Protein AF-A0A381XDX9-F1 (afdb_monomer)

Solvent-accessible surface area (backbone atoms only — not comparable to full-atom values): 11240 Å² total; per-residue (Å²): 136,86,82,79,81,84,70,78,92,70,79,73,80,75,77,69,77,73,67,98,69,58,84,87,55,52,71,69,56,42,52,53,48,10,53,50,43,23,74,64,56,70,56,72,35,72,62,25,46,54,58,32,51,53,47,43,44,33,70,76,63,73,43,81,59,63,54,53,55,48,40,50,44,16,51,54,48,27,55,54,53,50,46,53,50,29,42,75,70,75,41,41,92,72,53,57,70,38,58,47,76,46,8,28,33,28,33,30,56,48,52,53,50,52,51,38,49,74,70,64,74,49,54,72,68,58,51,52,49,52,53,50,47,50,53,49,13,49,68,78,51,60,58,77,93,74,59,79,84,62,102,52,71,48,52,58,30,42,42,41,20,61,62,51,36,47,75,77,44,71,83,43,64,70,46,61,59,46,48,58,54,49,56,51,52,54,49,55,39,54,74,72,69,67,126

Mean predicted aligned error: 7.82 Å

Foldseek 3Di:
DDDDPPPPPDPPPPPPPPDPDDPVDDPVVLLVLLQCLLVVLQDLFQRLVRLLVLVCCVPVVVDPPVSNLSNLVSNLNSLLVVLVVCVVVVNNLVQACQAFQRVANLLSSLSSLQVCVVVVVDDPVSNVSVVVRHLSNLVVHDPPVPDDLDPDCRCVRRCSNLVNVCVVPVPRVSSVVVVVVVVVSVVVCVVVVND

Organism: NCBI:txid408172

Radius of gyration: 19.85 Å; Cα contacts (8 Å, |Δi|>4): 210; chains: 1; bounding box: 35×47×78 Å

Secondary structure (DSSP, 8-state):
--------S-------SSPS--TTS-HHHHHHHHHHHHHH---SSGGGHHHHHHHHHHHTTT---HHHHHHHHHHHHHHHHHHHHHHHTT-GGG--S--GGG-TTHHHHHHHHHHHHHTT-S-HHHHHHHHHHHHHHHHHH--TTT----SSHHHHHHHHHHHHHHHH-TT-HHHHHHHHHHHHHHHHHHHTT--

pLDDT: mean 83.39, std 16.54, range [30.02, 98.56]

Sequence (195 aa):
MLVVVTGSAQEGFKLKHPYPDYSVFSDFEITAMANRIRSSNPQIHRGGWEWDRLLRRYIDKGRNETAALEILRGYFMSILDRYDAAVSEGKGDEFNLLPGHKAWGAAGRVRVYEELARQGMLSEIEKAKFHHIFKQSMALSYDYNMLERSVNNRPYGMNGGPAVALKVFPDMPELKKHRRWLDVLWRELTEYGDT

Structure (mmCIF, N/CA/C/O backbone):
data_AF-A0A381XDX9-F1
#
_entry.id   AF-A0A381XDX9-F1
#
loop_
_atom_site.group_PDB
_atom_site.id
_atom_site.type_symbol
_atom_site.label_atom_id
_atom_site.label_alt_id
_atom_site.label_comp_id
_atom_site.label_asym_id
_atom_site.label_enti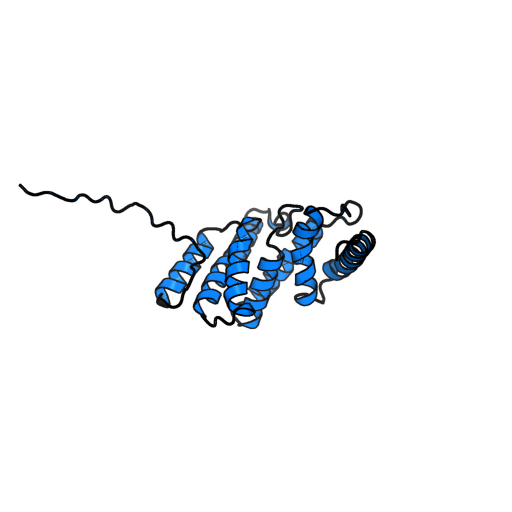ty_id
_atom_site.label_seq_id
_atom_site.pdbx_PDB_ins_code
_atom_site.Cartn_x
_atom_site.Cartn_y
_atom_site.Cartn_z
_atom_site.occupancy
_atom_site.B_iso_or_equiv
_atom_site.auth_seq_id
_atom_site.auth_comp_id
_atom_site.auth_asym_id
_atom_site.auth_atom_id
_atom_site.pdbx_PDB_model_num
ATOM 1 N N . MET A 1 1 ? 6.213 9.172 59.397 1.00 36.41 1 MET A N 1
ATOM 2 C CA . MET A 1 1 ? 7.128 9.113 58.238 1.00 36.41 1 MET A CA 1
ATOM 3 C C . MET A 1 1 ? 6.263 8.897 57.005 1.00 36.41 1 MET A C 1
ATOM 5 O O . MET A 1 1 ? 5.705 7.821 56.856 1.00 36.41 1 MET A O 1
ATOM 9 N N . LEU A 1 2 ? 6.028 9.952 56.221 1.00 30.02 2 LEU A N 1
ATOM 10 C CA . LEU A 1 2 ? 5.264 9.891 54.973 1.00 30.02 2 LEU A CA 1
ATOM 11 C C . LEU A 1 2 ? 6.238 9.477 53.863 1.00 30.02 2 LEU A C 1
ATOM 13 O O . LEU A 1 2 ? 7.192 10.207 53.603 1.00 30.02 2 LEU A O 1
ATOM 17 N N . VAL A 1 3 ? 6.027 8.323 53.231 1.00 31.95 3 VAL A N 1
ATOM 18 C CA . VAL A 1 3 ? 6.746 7.968 52.001 1.00 31.95 3 VAL A CA 1
ATOM 19 C C . VAL A 1 3 ? 5.908 8.471 50.837 1.00 31.95 3 VAL A C 1
ATOM 21 O O . VAL A 1 3 ? 4.881 7.895 50.487 1.00 31.95 3 VAL A O 1
ATOM 24 N N . VAL A 1 4 ? 6.331 9.602 50.284 1.00 32.34 4 VAL A N 1
ATOM 25 C CA . VAL A 1 4 ? 5.811 10.149 49.036 1.00 32.34 4 VAL A CA 1
ATOM 26 C C . VAL A 1 4 ? 6.361 9.286 47.902 1.00 32.34 4 VAL A C 1
ATOM 28 O O . VAL A 1 4 ? 7.561 9.291 47.638 1.00 32.34 4 VAL A O 1
ATOM 31 N N . VAL A 1 5 ? 5.489 8.534 47.232 1.00 37.03 5 VAL A N 1
ATOM 32 C CA . VAL A 1 5 ? 5.828 7.852 45.979 1.00 37.03 5 VAL A CA 1
ATOM 33 C C . VAL A 1 5 ? 5.708 8.878 44.854 1.00 37.03 5 VAL A C 1
ATOM 35 O O . VAL A 1 5 ? 4.661 9.025 44.231 1.00 37.03 5 VAL A O 1
ATOM 38 N N . THR A 1 6 ? 6.785 9.616 44.589 1.00 40.56 6 THR A N 1
ATOM 39 C CA . THR A 1 6 ? 6.976 10.302 43.304 1.00 40.56 6 THR A CA 1
ATOM 40 C C . THR A 1 6 ? 7.368 9.256 42.266 1.00 40.56 6 THR A C 1
ATOM 42 O O . THR A 1 6 ? 8.539 9.100 41.928 1.00 40.56 6 THR A O 1
ATOM 45 N N . GLY A 1 7 ? 6.384 8.487 41.800 1.00 34.06 7 GLY A N 1
ATOM 46 C CA . GLY A 1 7 ? 6.530 7.654 40.614 1.00 34.06 7 GLY A CA 1
ATOM 47 C C . GLY A 1 7 ? 6.450 8.555 39.389 1.00 34.06 7 GLY A C 1
ATOM 48 O O . GLY A 1 7 ? 5.387 9.088 39.080 1.00 34.06 7 GLY A O 1
ATOM 49 N N . SER A 1 8 ? 7.582 8.764 38.724 1.00 34.06 8 SER A N 1
ATOM 50 C CA . SER A 1 8 ? 7.694 9.479 37.456 1.00 34.06 8 SER A CA 1
ATOM 51 C C . SER A 1 8 ? 6.768 8.860 36.407 1.00 34.06 8 SER A C 1
ATOM 53 O O . SER A 1 8 ? 7.074 7.829 35.806 1.00 34.06 8 SER A O 1
ATOM 55 N N . ALA A 1 9 ? 5.631 9.507 36.179 1.00 39.72 9 ALA A N 1
ATOM 56 C CA . ALA A 1 9 ? 4.673 9.183 35.137 1.00 39.72 9 ALA A CA 1
ATOM 57 C C . ALA A 1 9 ? 5.207 9.632 33.768 1.00 39.72 9 ALA A C 1
ATOM 59 O O . ALA A 1 9 ? 4.709 10.595 33.197 1.00 39.72 9 ALA A O 1
ATOM 60 N N . GLN A 1 10 ? 6.260 8.983 33.259 1.00 35.66 10 GLN A N 1
ATOM 61 C CA . GLN A 1 10 ? 6.686 9.145 31.863 1.00 35.66 10 GLN A CA 1
ATOM 62 C C . GLN A 1 10 ? 7.671 8.073 31.372 1.00 35.66 10 GLN A C 1
ATOM 64 O O . GLN A 1 10 ? 8.509 8.338 30.516 1.00 35.66 10 GLN A O 1
ATOM 69 N N . GLU A 1 11 ? 7.541 6.822 31.816 1.00 33.72 11 GLU A N 1
ATOM 70 C CA . GLU A 1 11 ? 7.961 5.717 30.949 1.00 33.72 11 GLU A CA 1
ATOM 71 C C . GLU A 1 11 ? 6.885 5.549 29.878 1.00 33.72 11 GLU A C 1
ATOM 73 O O . GLU A 1 11 ? 5.846 4.924 30.085 1.00 33.72 11 GLU A O 1
ATOM 78 N N . GLY A 1 12 ? 7.087 6.210 28.737 1.00 36.97 12 GLY A N 1
ATOM 79 C CA . GLY A 1 12 ? 6.187 6.104 27.602 1.00 36.97 12 GLY A CA 1
ATOM 80 C C . GLY A 1 12 ? 6.031 4.640 27.208 1.00 36.97 12 GLY A C 1
ATOM 81 O O . GLY A 1 12 ? 6.948 4.065 26.622 1.00 36.97 12 GLY A O 1
ATOM 82 N N . PHE A 1 13 ? 4.867 4.053 27.501 1.00 38.00 13 PHE A N 1
ATOM 83 C CA . PHE A 1 13 ? 4.431 2.782 26.934 1.00 38.00 13 PHE A CA 1
ATOM 84 C C . PHE A 1 13 ? 4.587 2.894 25.411 1.00 38.00 13 PHE A C 1
ATOM 86 O O . PHE A 1 13 ? 3.769 3.507 24.715 1.00 38.00 13 PHE A O 1
ATOM 93 N N . LYS A 1 14 ? 5.685 2.357 24.871 1.00 47.28 14 LYS A N 1
ATOM 94 C CA . LYS A 1 14 ? 5.830 2.142 23.435 1.00 47.28 14 LYS A CA 1
ATOM 95 C C . LYS A 1 14 ? 4.855 1.026 23.103 1.00 47.28 14 LYS A C 1
ATOM 97 O O . LYS A 1 14 ? 5.202 -0.146 23.197 1.00 47.28 14 LYS A O 1
ATOM 102 N N . LEU A 1 15 ? 3.621 1.408 22.772 1.00 52.84 15 LEU A N 1
ATOM 103 C CA . LEU A 1 15 ? 2.609 0.513 22.223 1.00 52.84 15 LEU A CA 1
ATOM 104 C C . LEU A 1 15 ? 3.255 -0.190 21.019 1.00 52.84 15 LEU A C 1
ATOM 106 O O . LEU A 1 15 ? 3.510 0.433 19.985 1.00 52.84 15 LEU A O 1
ATOM 110 N N . LYS A 1 16 ? 3.638 -1.458 21.188 1.00 74.00 16 LYS A N 1
ATOM 111 C CA . LYS A 1 16 ? 4.331 -2.226 20.154 1.00 74.00 16 LYS A CA 1
ATOM 112 C C . LYS A 1 16 ? 3.274 -2.797 19.222 1.00 74.00 16 LYS A C 1
ATOM 114 O O . LYS A 1 16 ? 2.779 -3.900 19.423 1.00 74.00 16 LYS A O 1
ATOM 119 N N . HIS A 1 17 ? 2.904 -2.004 18.227 1.00 78.00 17 HIS A N 1
ATOM 120 C CA . HIS A 1 17 ? 2.033 -2.461 17.157 1.00 78.00 17 HIS A CA 1
ATOM 121 C C . HIS A 1 17 ? 2.763 -3.452 16.240 1.00 78.00 17 HIS A C 1
ATOM 123 O O . HIS A 1 17 ? 3.976 -3.331 16.060 1.00 78.00 17 HIS A O 1
ATOM 129 N N . PRO A 1 18 ? 2.031 -4.388 15.614 1.00 86.38 18 PRO A N 1
ATOM 130 C CA . PRO A 1 18 ? 0.622 -4.714 15.850 1.00 86.38 18 PRO A CA 1
ATOM 131 C C . PRO A 1 18 ? 0.419 -5.571 17.113 1.00 86.38 18 PRO A C 1
ATOM 133 O O . PRO A 1 18 ? 1.242 -6.435 17.419 1.00 86.38 18 PRO A O 1
ATOM 136 N N . TYR A 1 19 ? -0.717 -5.395 17.793 1.00 87.50 19 TYR A N 1
ATOM 137 C CA . TYR A 1 19 ? -1.085 -6.206 18.956 1.00 87.50 19 TYR A CA 1
ATOM 138 C C . TYR A 1 19 ? -1.435 -7.654 18.572 1.00 87.50 19 TYR A C 1
ATOM 140 O O . TYR A 1 19 ? -1.850 -7.916 17.433 1.00 87.50 19 TYR A O 1
ATOM 148 N N . PRO A 1 20 ? -1.274 -8.615 19.504 1.00 85.94 20 PRO A N 1
ATOM 149 C CA . PRO A 1 20 ? -1.720 -9.989 19.302 1.00 85.94 20 PRO A CA 1
ATOM 150 C C . PRO A 1 20 ? -3.233 -10.129 19.142 1.00 85.94 20 PRO A C 1
ATOM 152 O O . PRO A 1 20 ? -3.650 -11.075 18.478 1.00 85.94 20 PRO A O 1
ATOM 155 N N . ASP A 1 21 ? -4.019 -9.229 19.728 1.00 85.81 21 ASP A N 1
ATOM 156 C CA . ASP A 1 21 ? -5.483 -9.239 19.757 1.00 85.81 21 ASP A CA 1
ATOM 157 C C . ASP A 1 21 ? -5.986 -7.801 19.945 1.00 85.81 21 ASP A C 1
ATOM 159 O O . ASP A 1 21 ? -5.437 -7.070 20.774 1.00 85.81 21 ASP A O 1
ATOM 163 N N . TYR A 1 22 ? -6.970 -7.392 19.146 1.00 90.06 22 TYR A N 1
ATOM 164 C CA . TYR A 1 22 ? -7.588 -6.074 19.218 1.00 90.06 22 TYR A CA 1
ATOM 165 C C . TYR A 1 22 ? -8.997 -6.090 19.824 1.00 90.06 22 TYR A C 1
ATOM 167 O O . TYR A 1 22 ? -9.529 -5.016 20.091 1.00 90.06 22 TYR A O 1
ATOM 175 N N . SER A 1 23 ? -9.597 -7.255 20.103 1.00 87.31 23 SER A N 1
ATOM 176 C CA . SER A 1 23 ? -10.979 -7.333 20.611 1.00 87.31 23 SER A CA 1
ATOM 177 C C . SER A 1 23 ? -11.158 -6.811 22.039 1.00 87.31 23 SER A C 1
ATOM 179 O O . SER A 1 23 ? -12.282 -6.678 22.512 1.00 87.31 23 SER A O 1
ATOM 181 N N . VAL A 1 24 ? -10.056 -6.564 22.750 1.00 89.88 24 VAL A N 1
ATOM 182 C CA . VAL A 1 24 ? -10.050 -6.063 24.134 1.00 89.88 24 VAL A CA 1
ATOM 183 C C . VAL A 1 24 ? -10.178 -4.542 24.230 1.00 89.88 24 VAL A C 1
ATOM 185 O O . VAL A 1 24 ? -10.347 -4.024 25.330 1.00 89.88 24 VAL A O 1
ATOM 188 N N . PHE A 1 25 ? -10.068 -3.832 23.107 1.00 91.69 25 PHE A N 1
ATOM 189 C CA . PHE A 1 25 ? -10.110 -2.374 23.062 1.00 91.69 25 PHE A CA 1
ATOM 190 C C . PHE A 1 25 ? -11.473 -1.885 22.579 1.00 91.69 25 PHE A C 1
ATOM 192 O O . PHE A 1 25 ? -12.110 -2.506 21.731 1.00 91.69 25 PHE A O 1
ATOM 199 N N . SER A 1 26 ? -11.895 -0.739 23.100 1.00 93.94 26 SER A N 1
ATOM 200 C CA . SER A 1 26 ? -13.077 -0.024 22.619 1.00 93.94 26 SER A CA 1
ATOM 201 C C . SER A 1 26 ? -12.843 0.615 21.247 1.00 93.94 26 SER A C 1
ATOM 203 O O . SER A 1 26 ? -11.709 0.934 20.886 1.00 93.94 26 SER A O 1
ATOM 205 N N . ASP A 1 27 ? -13.921 0.901 20.512 1.00 93.88 27 ASP A N 1
ATOM 206 C CA . ASP A 1 27 ? -13.849 1.587 19.211 1.00 93.88 27 ASP A CA 1
ATOM 207 C C . ASP A 1 27 ? -13.086 2.919 19.301 1.00 93.88 27 ASP A C 1
ATOM 209 O O . ASP A 1 27 ? -12.245 3.222 18.460 1.00 93.88 27 ASP A O 1
ATOM 213 N N . PHE A 1 28 ? -13.296 3.687 20.378 1.00 95.19 28 PHE A N 1
ATOM 214 C CA . PHE A 1 28 ? -12.566 4.935 20.619 1.00 95.19 28 PHE A CA 1
ATOM 215 C C . PHE A 1 28 ? -11.048 4.713 20.727 1.00 95.19 28 PHE A C 1
ATOM 217 O O . PHE A 1 28 ? -10.261 5.462 20.142 1.00 95.19 28 PHE A O 1
ATOM 224 N N . GLU A 1 29 ? -10.621 3.675 21.452 1.00 94.88 29 GLU A N 1
ATOM 225 C CA . GLU A 1 29 ? -9.206 3.321 21.580 1.00 94.88 29 GLU A CA 1
ATOM 226 C C . GLU A 1 29 ? -8.624 2.828 20.252 1.00 94.88 29 GLU A C 1
ATOM 228 O O . GLU A 1 29 ? -7.499 3.200 19.909 1.00 94.88 29 GLU A O 1
ATOM 233 N N . ILE A 1 30 ? -9.383 2.041 19.481 1.00 94.94 30 ILE A N 1
ATOM 234 C CA . ILE A 1 30 ? -8.989 1.584 18.143 1.00 94.94 30 ILE A CA 1
ATOM 235 C C . ILE A 1 30 ? -8.780 2.771 17.203 1.00 94.94 30 ILE A C 1
ATOM 237 O O . ILE A 1 30 ? -7.708 2.874 16.598 1.00 94.94 30 ILE A O 1
ATOM 241 N N . THR A 1 31 ? -9.725 3.709 17.140 1.00 95.69 31 THR A N 1
ATOM 242 C CA . THR A 1 31 ? -9.595 4.921 16.322 1.00 95.69 31 THR A CA 1
ATOM 243 C C . THR A 1 31 ? -8.404 5.771 16.755 1.00 95.69 31 THR A C 1
ATOM 245 O O . THR A 1 31 ? -7.614 6.221 15.917 1.00 95.69 31 THR A O 1
ATOM 248 N N . ALA A 1 32 ? -8.202 5.965 18.061 1.00 95.12 32 ALA A N 1
ATOM 249 C CA . ALA A 1 32 ? -7.045 6.693 18.576 1.00 95.12 32 ALA A CA 1
ATOM 250 C C . ALA A 1 32 ? -5.720 6.004 18.197 1.00 95.12 32 ALA A C 1
ATOM 252 O O . ALA A 1 32 ? -4.767 6.665 17.771 1.00 95.12 32 ALA A O 1
ATOM 253 N N . MET A 1 33 ? -5.662 4.672 18.290 1.00 95.12 33 MET A N 1
ATOM 254 C CA . MET A 1 33 ? -4.506 3.880 17.873 1.00 95.12 33 MET A CA 1
ATOM 255 C C . MET A 1 33 ? -4.254 3.975 16.366 1.00 95.12 33 MET A C 1
ATOM 257 O O . MET A 1 33 ? -3.114 4.201 15.964 1.00 95.12 33 MET A O 1
ATOM 261 N N . ALA A 1 34 ? -5.285 3.852 15.529 1.00 95.25 34 ALA A N 1
ATOM 262 C CA . ALA A 1 34 ? -5.165 3.957 14.077 1.00 95.25 34 ALA A CA 1
ATOM 263 C C . ALA A 1 34 ? -4.650 5.339 13.648 1.00 95.25 34 ALA A C 1
ATOM 265 O O . ALA A 1 34 ? -3.726 5.431 12.834 1.00 95.25 34 ALA A O 1
ATOM 266 N N . ASN A 1 35 ? -5.165 6.409 14.259 1.00 95.75 35 ASN A N 1
ATOM 267 C CA . ASN A 1 35 ? -4.684 7.772 14.036 1.00 95.75 35 ASN A CA 1
ATOM 268 C C . ASN A 1 35 ? -3.225 7.940 14.475 1.00 95.75 35 ASN A C 1
ATOM 270 O O . ASN A 1 35 ? -2.413 8.497 13.736 1.00 95.75 35 ASN A O 1
ATOM 274 N N . ARG A 1 36 ? -2.848 7.389 15.635 1.00 94.44 36 ARG A N 1
ATOM 275 C CA . ARG A 1 36 ? -1.455 7.413 16.098 1.00 94.44 36 ARG A CA 1
ATOM 276 C C . ARG A 1 36 ? -0.527 6.659 15.150 1.00 94.44 36 ARG A C 1
ATOM 278 O O . ARG A 1 36 ? 0.563 7.150 14.870 1.00 94.44 36 ARG A O 1
ATOM 285 N N . ILE A 1 37 ? -0.941 5.498 14.639 1.00 93.06 37 ILE A N 1
ATOM 286 C CA . ILE A 1 37 ? -0.176 4.748 13.635 1.00 93.06 37 ILE A CA 1
ATOM 287 C C . ILE A 1 37 ? 0.011 5.606 12.391 1.00 93.06 37 ILE A C 1
ATOM 289 O O . ILE A 1 37 ? 1.150 5.775 11.961 1.00 93.06 37 ILE A O 1
ATOM 293 N N . ARG A 1 38 ? -1.072 6.196 11.870 1.00 95.12 38 ARG A N 1
ATOM 294 C CA . ARG A 1 38 ? -1.043 7.076 10.697 1.00 95.12 38 ARG A CA 1
ATOM 295 C C . ARG A 1 38 ? -0.008 8.192 10.856 1.00 95.12 38 ARG A C 1
ATOM 297 O O . ARG A 1 38 ? 0.894 8.307 10.033 1.00 95.12 38 ARG A O 1
ATOM 304 N N . SER A 1 39 ? -0.069 8.934 11.961 1.00 93.75 39 SER A N 1
ATOM 305 C CA . SER A 1 39 ? 0.852 10.043 12.246 1.00 93.75 39 SER A CA 1
ATOM 306 C C . SER A 1 39 ? 2.277 9.602 12.587 1.00 93.75 39 SER A C 1
ATOM 308 O O . SER A 1 39 ? 3.222 10.357 12.372 1.00 93.75 39 SER A O 1
ATOM 310 N N . SER A 1 40 ? 2.463 8.389 13.121 1.00 90.56 40 SER A N 1
ATOM 311 C CA . SER A 1 40 ? 3.785 7.891 13.529 1.00 90.56 40 SER A CA 1
ATOM 312 C C . SER A 1 40 ? 4.699 7.552 12.359 1.00 90.56 40 SER A C 1
ATOM 314 O O . SER A 1 40 ? 5.889 7.331 12.577 1.00 90.56 40 SER A O 1
ATOM 316 N N . ASN A 1 41 ? 4.162 7.508 11.134 1.00 87.88 41 ASN A N 1
ATOM 317 C CA . ASN A 1 41 ? 4.926 7.190 9.940 1.00 87.88 41 ASN A CA 1
ATOM 318 C C . ASN A 1 41 ? 5.722 5.871 10.113 1.00 87.88 41 ASN A C 1
ATOM 320 O O . ASN A 1 41 ? 6.958 5.878 10.134 1.00 87.88 41 ASN A O 1
ATOM 324 N N . PRO A 1 42 ? 5.055 4.700 10.184 1.00 87.62 42 PRO A N 1
ATOM 325 C CA . PRO A 1 42 ? 5.733 3.413 10.316 1.00 87.62 42 PRO A CA 1
ATOM 326 C C . PRO A 1 42 ? 6.631 3.120 9.110 1.00 87.62 42 PRO A C 1
ATOM 328 O O . PRO A 1 42 ? 6.345 3.545 7.988 1.00 87.62 42 PRO A O 1
ATOM 331 N N . GLN A 1 43 ? 7.719 2.376 9.302 1.00 82.38 43 GLN A N 1
ATOM 332 C CA . GLN A 1 43 ? 8.648 2.037 8.219 1.00 82.38 43 GLN A CA 1
ATOM 333 C C . GLN A 1 43 ? 7.921 1.291 7.083 1.00 82.38 43 GLN A C 1
ATOM 335 O O . GLN A 1 43 ? 7.397 0.198 7.287 1.00 82.38 43 GLN A O 1
ATOM 340 N N . ILE A 1 44 ? 7.915 1.854 5.868 1.00 80.62 44 ILE A N 1
ATOM 341 C CA . ILE A 1 44 ? 7.235 1.241 4.709 1.00 80.62 44 ILE A CA 1
ATOM 342 C C . ILE A 1 44 ? 8.028 0.130 4.040 1.00 80.62 44 ILE A C 1
ATOM 344 O O . ILE A 1 44 ? 7.422 -0.696 3.376 1.00 80.62 44 ILE A O 1
ATOM 348 N N . HIS A 1 45 ? 9.350 0.087 4.200 1.00 76.75 45 HIS A N 1
ATOM 349 C CA . HIS A 1 45 ? 10.214 -0.917 3.566 1.00 76.75 45 HIS A CA 1
ATOM 350 C C . HIS A 1 45 ? 10.298 -2.191 4.415 1.00 76.75 45 HIS A C 1
ATOM 352 O O . HIS A 1 45 ? 9.261 -2.694 4.821 1.00 76.75 45 HIS A O 1
ATOM 358 N N . ARG A 1 46 ? 11.491 -2.713 4.740 1.00 66.00 46 ARG A N 1
ATOM 359 C CA . ARG A 1 46 ? 11.670 -3.950 5.539 1.00 66.00 46 ARG A CA 1
ATOM 360 C C . ARG A 1 46 ? 10.772 -4.058 6.793 1.00 66.00 46 ARG A C 1
ATOM 362 O O . ARG A 1 46 ? 10.407 -5.166 7.159 1.00 66.00 46 ARG A O 1
ATOM 369 N N . GLY A 1 47 ? 10.376 -2.939 7.411 1.00 62.75 47 GLY A N 1
ATOM 370 C CA . GLY A 1 47 ? 9.440 -2.890 8.549 1.00 62.75 47 GLY A CA 1
ATOM 371 C C . GLY A 1 47 ? 7.946 -3.062 8.213 1.00 62.75 47 GLY A C 1
ATOM 372 O O . GLY A 1 47 ? 7.137 -3.203 9.119 1.00 62.75 47 GLY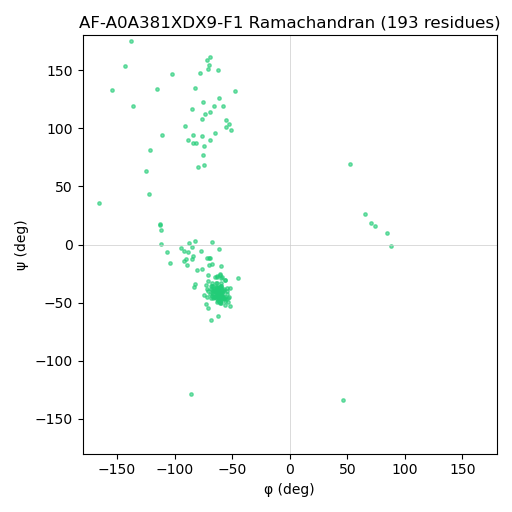 A O 1
ATOM 373 N N . GLY A 1 48 ? 7.561 -3.131 6.936 1.00 69.12 48 GLY A N 1
ATOM 374 C CA . GLY A 1 48 ? 6.177 -3.332 6.492 1.00 69.12 48 GLY A CA 1
ATOM 375 C C . GLY A 1 48 ? 5.618 -4.738 6.763 1.00 69.12 48 GLY A C 1
ATOM 376 O O . GLY A 1 48 ? 4.407 -4.942 6.763 1.00 69.12 48 GLY A O 1
ATOM 377 N N . TRP A 1 49 ? 6.495 -5.714 7.014 1.00 76.25 49 TRP A N 1
ATOM 378 C CA . TRP A 1 49 ? 6.155 -7.124 7.247 1.00 76.25 49 TRP A CA 1
ATOM 379 C C . TRP A 1 49 ? 5.224 -7.377 8.444 1.00 76.25 49 TRP A C 1
ATOM 381 O O . TRP A 1 49 ? 4.465 -8.343 8.445 1.00 76.25 49 TRP A O 1
ATOM 391 N N . GLU A 1 50 ? 5.261 -6.525 9.467 1.00 85.44 50 GLU A N 1
ATOM 392 C CA . GLU A 1 50 ? 4.423 -6.657 10.658 1.00 85.44 50 GLU A CA 1
ATOM 393 C C . GLU A 1 50 ? 2.944 -6.430 10.323 1.00 85.44 50 GLU A C 1
ATOM 395 O O . GLU A 1 50 ? 2.081 -7.152 10.824 1.00 85.44 50 GLU A O 1
ATOM 400 N N . TRP A 1 51 ? 2.657 -5.511 9.400 1.00 89.81 51 TRP A N 1
ATOM 401 C CA . TRP A 1 51 ? 1.302 -5.217 8.931 1.00 89.81 51 TRP A CA 1
ATOM 402 C C . TRP A 1 51 ? 0.746 -6.336 8.049 1.00 89.81 51 TRP A C 1
ATOM 404 O O . TRP A 1 51 ? -0.403 -6.729 8.219 1.00 89.81 51 TRP A O 1
ATOM 414 N N . ASP A 1 52 ? 1.576 -6.939 7.193 1.00 86.69 52 ASP A N 1
ATOM 415 C CA . ASP A 1 52 ? 1.190 -8.148 6.447 1.00 86.69 52 ASP A CA 1
ATOM 416 C C . ASP A 1 52 ? 0.918 -9.333 7.384 1.00 86.69 52 ASP A C 1
ATOM 418 O O . ASP A 1 52 ? -0.017 -10.099 7.173 1.00 86.69 52 ASP A O 1
ATOM 422 N N . ARG A 1 53 ? 1.678 -9.470 8.480 1.00 86.38 53 ARG A N 1
ATOM 423 C CA . ARG A 1 53 ? 1.387 -10.485 9.506 1.00 86.38 53 ARG A CA 1
ATOM 424 C C . ARG A 1 53 ? 0.062 -10.226 10.211 1.00 86.38 53 ARG A C 1
ATOM 426 O O . ARG A 1 53 ? -0.638 -11.196 10.494 1.00 86.38 53 ARG A O 1
ATOM 433 N N . LEU A 1 54 ? -0.273 -8.971 10.514 1.00 87.94 54 LEU A N 1
ATOM 434 C CA . LEU A 1 54 ? -1.586 -8.619 11.058 1.00 87.94 54 LEU A CA 1
ATOM 435 C C . LEU A 1 54 ? -2.693 -9.000 10.065 1.00 87.94 54 LEU A C 1
ATOM 437 O O . LEU A 1 54 ? -3.606 -9.731 10.439 1.00 87.94 54 LEU A O 1
ATOM 441 N N . LEU A 1 55 ? -2.550 -8.616 8.794 1.00 88.31 55 LEU A N 1
ATOM 442 C CA . LEU A 1 55 ? -3.491 -8.974 7.733 1.00 88.31 55 LEU A CA 1
ATOM 443 C C . LEU A 1 55 ? -3.649 -10.492 7.578 1.00 88.31 55 LEU A C 1
ATOM 445 O O . LEU A 1 55 ? -4.765 -10.993 7.534 1.00 88.31 55 LEU A O 1
ATOM 449 N N . ARG A 1 56 ? -2.546 -11.247 7.558 1.00 87.06 56 ARG A N 1
ATOM 450 C CA . ARG A 1 56 ? -2.560 -12.715 7.503 1.00 87.06 56 ARG A CA 1
ATOM 451 C C . ARG A 1 56 ? -3.341 -13.325 8.664 1.00 87.06 56 ARG A C 1
ATOM 453 O O . ARG A 1 56 ? -3.993 -14.348 8.486 1.00 87.06 56 ARG A O 1
ATOM 460 N N . ARG A 1 57 ? -3.252 -12.756 9.872 1.00 82.75 57 ARG A N 1
ATOM 461 C CA . ARG A 1 57 ? -4.057 -13.239 11.006 1.00 82.75 57 ARG A CA 1
ATOM 462 C C . ARG A 1 57 ? -5.548 -12.990 10.779 1.00 82.75 57 ARG A C 1
ATOM 464 O O . ARG A 1 57 ? -6.336 -13.839 11.168 1.00 82.75 57 ARG A O 1
ATOM 471 N N . TYR A 1 58 ? -5.901 -11.874 10.148 1.00 81.62 58 TYR A N 1
ATOM 472 C CA . TYR A 1 58 ? -7.275 -11.547 9.776 1.00 81.62 58 TYR A CA 1
ATOM 473 C C . TYR A 1 58 ? -7.794 -12.483 8.669 1.00 81.62 58 TYR A C 1
ATOM 475 O O . TYR A 1 58 ? -8.639 -13.333 8.928 1.00 81.62 58 TYR A O 1
ATOM 483 N N . ILE A 1 59 ? -7.198 -12.428 7.475 1.00 78.44 59 ILE A N 1
ATOM 484 C CA . ILE A 1 59 ? -7.664 -13.162 6.286 1.00 78.44 59 ILE A CA 1
ATOM 485 C C . ILE A 1 59 ? -7.419 -14.671 6.401 1.00 78.44 59 ILE A C 1
ATOM 487 O O . ILE A 1 59 ? -8.339 -15.469 6.253 1.00 78.44 59 ILE A O 1
ATOM 491 N N . ASP A 1 60 ? -6.175 -15.082 6.658 1.00 72.94 60 ASP A N 1
ATOM 492 C CA . ASP A 1 60 ? -5.762 -16.479 6.455 1.00 72.94 60 ASP A CA 1
ATOM 493 C C . ASP A 1 60 ? -5.993 -17.348 7.703 1.00 72.94 60 ASP A C 1
ATOM 495 O O . ASP A 1 60 ? -5.963 -18.575 7.623 1.00 72.94 60 ASP A O 1
ATOM 499 N N . LYS A 1 61 ? -6.178 -16.731 8.879 1.00 79.75 61 LYS A N 1
ATOM 500 C CA . LYS A 1 61 ? -6.418 -17.439 10.151 1.00 79.75 61 LYS A CA 1
ATOM 501 C C . LYS A 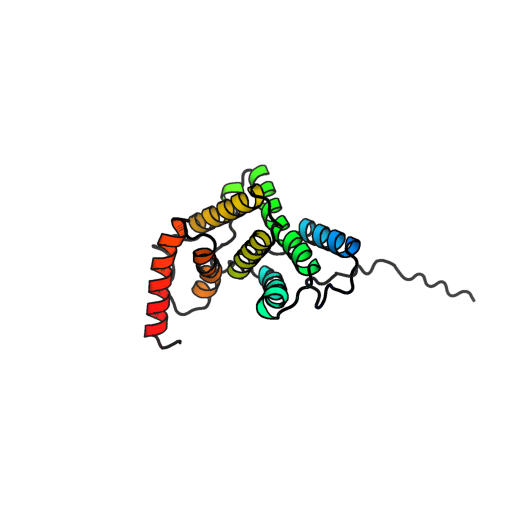1 61 ? -7.833 -17.246 10.701 1.00 79.75 61 LYS A C 1
ATOM 503 O O . LYS A 1 61 ? -8.071 -17.588 11.857 1.00 79.75 61 LYS A O 1
ATOM 508 N N . GLY A 1 62 ? -8.747 -16.712 9.888 1.00 73.44 62 GLY A N 1
ATOM 509 C CA . GLY A 1 62 ? -10.174 -16.623 10.204 1.00 73.44 62 GLY A CA 1
ATOM 510 C C . GLY A 1 62 ? -10.510 -15.707 11.380 1.00 73.44 62 GLY A C 1
ATOM 511 O O . GLY A 1 62 ? -11.505 -15.943 12.064 1.00 73.44 62 G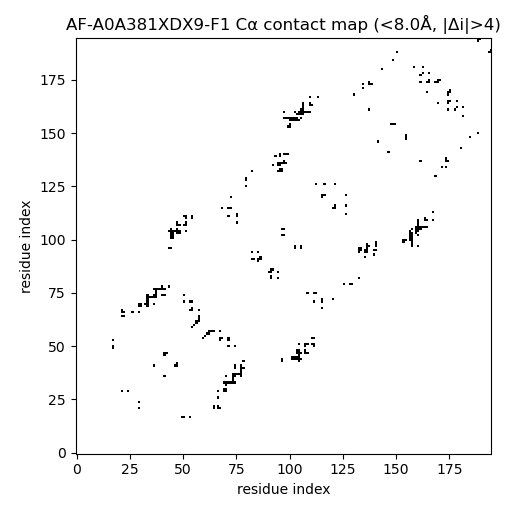LY A O 1
ATOM 512 N N . ARG A 1 63 ? -9.678 -14.696 11.665 1.00 76.50 63 ARG A N 1
ATOM 513 C CA . ARG A 1 63 ? -10.047 -13.679 12.653 1.00 76.50 63 ARG A CA 1
ATOM 514 C C . ARG A 1 63 ? -10.936 -12.639 11.999 1.00 76.50 63 ARG A C 1
ATOM 516 O O . ARG A 1 63 ? -10.591 -12.101 10.957 1.00 76.50 63 ARG A O 1
ATOM 523 N N . ASN A 1 64 ? -12.008 -12.279 12.694 1.00 74.62 64 ASN A N 1
ATOM 524 C CA . ASN A 1 64 ? -13.006 -11.336 12.190 1.00 74.62 64 ASN A CA 1
ATOM 525 C C . ASN A 1 64 ? -13.008 -10.012 12.974 1.00 74.62 64 ASN A C 1
ATOM 527 O O . ASN A 1 64 ? -13.979 -9.264 12.918 1.00 74.62 64 ASN A O 1
ATOM 531 N N . GLU A 1 65 ? -11.933 -9.720 13.715 1.00 82.75 65 GLU A N 1
ATOM 532 C CA . GLU A 1 65 ? -11.770 -8.482 14.489 1.00 82.75 65 GLU A CA 1
ATOM 533 C C . GLU A 1 65 ? -11.708 -7.260 13.553 1.00 82.75 65 GLU A C 1
ATOM 535 O O . GLU A 1 65 ? -10.661 -6.930 12.999 1.00 82.75 65 GLU A O 1
ATOM 540 N N . THR A 1 66 ? -12.839 -6.579 13.349 1.00 84.88 66 THR A N 1
ATOM 541 C CA . THR A 1 66 ? -12.951 -5.387 12.481 1.00 84.88 66 THR A CA 1
ATOM 542 C C . THR A 1 66 ? -11.971 -4.286 12.883 1.00 84.88 66 THR A C 1
ATOM 544 O O . THR A 1 66 ? -11.430 -3.594 12.023 1.00 84.88 66 THR A O 1
ATOM 547 N N . ALA A 1 67 ? -11.644 -4.208 14.173 1.00 91.75 67 ALA A N 1
ATOM 548 C CA . ALA A 1 67 ? -10.611 -3.343 14.723 1.00 91.75 67 ALA A CA 1
ATOM 549 C C . ALA A 1 67 ? -9.243 -3.485 14.025 1.00 91.75 67 ALA A C 1
ATOM 551 O O . ALA A 1 67 ? -8.550 -2.491 13.800 1.00 91.75 67 ALA A O 1
ATOM 552 N N . ALA A 1 68 ? -8.847 -4.698 13.615 1.00 92.25 68 ALA A N 1
ATOM 553 C CA . ALA A 1 68 ? -7.593 -4.893 12.890 1.00 92.25 68 ALA A CA 1
ATOM 554 C C . ALA A 1 68 ? -7.600 -4.193 11.525 1.00 92.25 68 ALA A C 1
ATOM 556 O O . ALA A 1 68 ? -6.556 -3.701 11.092 1.00 92.25 68 ALA A O 1
ATOM 557 N N . LEU A 1 69 ? -8.755 -4.107 10.861 1.00 93.88 69 LEU A N 1
ATOM 558 C CA . LEU A 1 69 ? -8.868 -3.400 9.590 1.00 93.88 69 LEU A CA 1
ATOM 559 C C . LEU A 1 69 ? -8.682 -1.890 9.766 1.00 93.88 69 LEU A C 1
ATOM 561 O O . LEU A 1 69 ? -8.021 -1.258 8.947 1.00 93.88 69 LEU A O 1
ATOM 565 N N . GLU A 1 70 ? -9.190 -1.306 10.851 1.00 95.44 70 GLU A N 1
ATOM 566 C CA . GLU A 1 70 ? -8.999 0.119 11.141 1.00 95.44 70 GLU A CA 1
ATOM 567 C C . GLU A 1 70 ? -7.527 0.444 11.439 1.00 95.44 70 GLU A C 1
ATOM 569 O O . GLU A 1 70 ? -6.968 1.412 10.919 1.00 95.44 70 GLU A O 1
ATOM 574 N N . ILE A 1 71 ? -6.848 -0.437 12.176 1.00 95.06 71 ILE A N 1
ATOM 575 C CA . ILE A 1 71 ? -5.402 -0.366 12.416 1.00 95.06 71 ILE A CA 1
ATOM 576 C C . ILE A 1 71 ? -4.611 -0.451 11.101 1.00 95.06 71 ILE A C 1
ATOM 578 O O . ILE A 1 71 ? -3.702 0.352 10.863 1.00 95.06 71 ILE A O 1
ATOM 582 N N . LEU A 1 72 ? -4.965 -1.397 10.226 1.00 95.06 72 LEU A N 1
ATOM 583 C CA . LEU A 1 72 ? -4.360 -1.539 8.899 1.00 95.06 72 LEU A CA 1
ATOM 584 C C . LEU A 1 72 ? -4.635 -0.320 8.016 1.00 95.06 72 LEU A C 1
ATOM 586 O O . LEU A 1 72 ? -3.737 0.114 7.292 1.00 95.06 72 LEU A O 1
ATOM 590 N N . ARG A 1 73 ? -5.827 0.277 8.114 1.00 96.38 73 ARG A N 1
ATOM 591 C CA . ARG A 1 73 ? -6.171 1.527 7.434 1.00 96.38 73 ARG A CA 1
ATOM 592 C C . ARG A 1 73 ? -5.287 2.672 7.918 1.00 96.38 73 ARG A C 1
ATOM 594 O O . ARG A 1 73 ? -4.770 3.407 7.085 1.00 96.38 73 ARG A O 1
ATOM 601 N N . GLY A 1 74 ? -5.046 2.797 9.223 1.00 96.00 74 GLY A N 1
ATOM 602 C CA . GLY A 1 74 ? -4.109 3.783 9.774 1.00 96.00 74 GLY A CA 1
ATOM 603 C C . GLY A 1 74 ? -2.706 3.656 9.169 1.00 96.00 74 GLY A C 1
ATOM 604 O O . GLY A 1 74 ? -2.137 4.641 8.693 1.00 96.00 74 GLY A O 1
ATOM 605 N N . TYR A 1 75 ? -2.175 2.430 9.094 1.00 95.31 75 TYR A N 1
ATOM 606 C CA . TYR A 1 75 ? -0.907 2.161 8.408 1.00 95.31 75 TYR A CA 1
ATOM 607 C C . TYR A 1 75 ? -0.964 2.528 6.919 1.00 95.31 75 TYR A C 1
ATOM 609 O O . TYR A 1 75 ? -0.081 3.233 6.432 1.00 95.31 75 TYR A O 1
ATOM 617 N N . PHE A 1 76 ? -1.996 2.093 6.197 1.00 96.50 76 PHE A N 1
ATOM 618 C CA . PHE A 1 76 ? -2.139 2.357 4.767 1.00 96.50 76 PHE A CA 1
ATOM 619 C C . PHE A 1 76 ? -2.223 3.857 4.461 1.00 96.50 76 PHE A C 1
ATOM 621 O O . PHE A 1 76 ? -1.515 4.351 3.585 1.00 96.50 76 PHE A O 1
ATOM 628 N N . MET A 1 77 ? -3.007 4.608 5.234 1.00 97.94 77 ME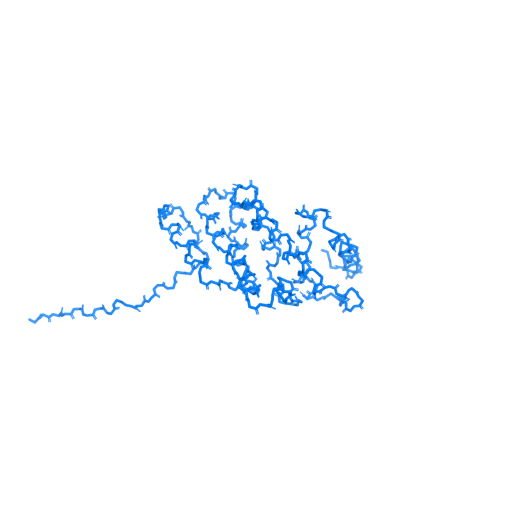T A N 1
ATOM 629 C CA . MET A 1 77 ? -3.121 6.056 5.072 1.00 97.94 77 MET A CA 1
ATOM 630 C C . MET A 1 77 ? -1.805 6.785 5.320 1.00 97.94 77 MET A C 1
ATOM 632 O O . MET A 1 77 ? -1.523 7.742 4.608 1.00 97.94 77 MET A O 1
ATOM 636 N N . SER A 1 78 ? -0.951 6.300 6.231 1.00 96.00 78 SER A N 1
ATOM 637 C CA . SER A 1 78 ? 0.392 6.880 6.410 1.00 96.00 78 SER A CA 1
ATOM 638 C C . SER A 1 78 ? 1.232 6.838 5.128 1.00 96.00 78 SER A C 1
ATOM 640 O O . SER A 1 78 ? 2.109 7.670 4.927 1.00 96.00 78 SER A O 1
ATOM 642 N N . ILE A 1 79 ? 0.979 5.873 4.235 1.00 95.75 79 ILE A N 1
ATOM 643 C CA . ILE A 1 79 ? 1.664 5.772 2.940 1.00 95.75 79 ILE A CA 1
ATOM 644 C C . ILE A 1 79 ? 1.179 6.878 2.006 1.00 95.75 79 ILE A C 1
ATOM 646 O O . ILE A 1 79 ? 1.998 7.533 1.363 1.00 95.75 79 ILE A O 1
ATOM 650 N N . LEU A 1 80 ? -0.137 7.085 1.947 1.00 97.94 80 LEU A N 1
ATOM 651 C CA . LEU A 1 80 ? -0.744 8.105 1.097 1.00 97.94 80 LEU A CA 1
ATOM 652 C C . LEU A 1 80 ? -0.369 9.515 1.562 1.00 97.94 80 LEU A C 1
ATOM 654 O O . LEU A 1 80 ? 0.015 10.335 0.735 1.00 97.94 80 LEU A O 1
ATOM 658 N N . ASP A 1 81 ? -0.380 9.763 2.873 1.00 97.81 81 ASP A N 1
ATOM 659 C CA . ASP A 1 81 ? 0.008 11.055 3.448 1.00 97.81 81 ASP A CA 1
ATOM 660 C C . ASP A 1 81 ? 1.465 11.408 3.127 1.00 97.81 81 ASP A C 1
ATOM 662 O O . ASP A 1 81 ? 1.789 12.557 2.844 1.00 97.81 81 ASP A O 1
ATOM 666 N N . ARG A 1 82 ? 2.364 10.417 3.139 1.00 96.44 82 ARG A N 1
ATOM 667 C CA . ARG A 1 82 ? 3.768 10.633 2.764 1.00 96.44 82 ARG A CA 1
ATOM 668 C C . ARG A 1 82 ? 3.945 10.936 1.288 1.00 96.44 82 ARG A C 1
ATOM 670 O O . ARG A 1 82 ? 4.839 11.703 0.948 1.00 96.44 82 ARG A O 1
ATOM 677 N N . TYR A 1 83 ? 3.138 10.325 0.425 1.00 97.50 83 TYR A N 1
ATOM 678 C CA . TYR A 1 83 ? 3.132 10.686 -0.986 1.00 97.50 83 TYR A CA 1
ATOM 679 C C . TYR A 1 83 ? 2.651 12.129 -1.166 1.00 97.50 83 TYR A C 1
ATOM 681 O O . TYR A 1 83 ? 3.318 12.900 -1.845 1.00 97.50 83 TYR A O 1
ATOM 689 N N . ASP A 1 84 ? 1.571 12.525 -0.489 1.00 98.00 84 ASP A N 1
ATOM 690 C CA . ASP A 1 84 ? 1.070 13.903 -0.536 1.00 98.00 84 ASP A CA 1
ATOM 691 C C . ASP A 1 84 ? 2.114 14.907 -0.021 1.00 98.00 84 ASP A C 1
ATOM 693 O O . ASP A 1 84 ? 2.340 15.945 -0.643 1.00 98.00 84 ASP A O 1
ATOM 697 N N . ALA A 1 85 ? 2.814 14.570 1.067 1.00 97.62 85 ALA A N 1
ATOM 698 C CA . ALA A 1 85 ? 3.930 15.363 1.573 1.00 97.62 85 ALA A CA 1
ATOM 699 C C . ALA A 1 85 ? 5.060 15.472 0.534 1.00 97.62 85 ALA A C 1
ATOM 701 O O . ALA A 1 85 ? 5.497 16.579 0.222 1.00 97.62 85 ALA A O 1
ATOM 702 N N . ALA A 1 86 ? 5.476 14.356 -0.074 1.00 97.44 86 ALA A N 1
ATOM 703 C CA . ALA A 1 86 ? 6.496 14.359 -1.121 1.00 97.44 86 ALA A CA 1
ATOM 704 C C . ALA A 1 86 ? 6.084 15.223 -2.325 1.00 97.44 86 ALA A C 1
ATOM 706 O O . ALA A 1 86 ? 6.898 15.997 -2.821 1.00 97.44 86 ALA A O 1
ATOM 707 N N . VAL A 1 87 ? 4.823 15.154 -2.761 1.00 98.12 87 VAL A N 1
ATOM 708 C CA . VAL A 1 87 ? 4.280 16.017 -3.823 1.00 98.12 87 VAL A CA 1
ATOM 709 C C . VAL A 1 87 ? 4.351 17.491 -3.419 1.00 98.12 87 VAL A C 1
ATOM 711 O O . VAL A 1 87 ? 4.827 18.307 -4.205 1.00 98.12 87 VAL A O 1
ATOM 714 N N . SER A 1 88 ? 3.946 17.835 -2.193 1.00 98.12 88 SER A N 1
ATOM 715 C CA . SER A 1 88 ? 3.994 19.220 -1.696 1.00 98.12 88 SER A CA 1
ATOM 716 C C . SER A 1 88 ? 5.417 19.788 -1.612 1.00 98.12 88 SER A C 1
ATOM 718 O O . SER A 1 88 ? 5.615 20.991 -1.754 1.00 98.12 88 SER A O 1
ATOM 720 N N . GLU A 1 89 ? 6.412 18.915 -1.443 1.00 98.00 89 GLU A N 1
ATOM 721 C CA . GLU A 1 89 ? 7.836 19.256 -1.441 1.00 98.00 89 GLU A CA 1
ATOM 722 C C . GLU A 1 89 ? 8.472 19.251 -2.845 1.00 98.00 89 GLU A C 1
ATOM 724 O O . GLU A 1 89 ? 9.680 19.459 -2.965 1.00 98.00 89 GLU A O 1
ATOM 729 N N . GLY A 1 90 ? 7.704 18.980 -3.906 1.00 97.88 90 GLY A N 1
ATOM 730 C CA . GLY A 1 90 ? 8.220 18.866 -5.276 1.00 97.88 90 GLY A CA 1
ATOM 731 C C . GLY A 1 90 ? 8.999 17.574 -5.559 1.00 97.88 90 GLY A C 1
ATOM 732 O O . GLY A 1 90 ? 9.705 17.497 -6.557 1.00 97.88 90 GLY A O 1
ATOM 733 N N . LYS A 1 91 ? 8.871 16.557 -4.699 1.00 97.31 91 LYS A N 1
ATOM 734 C CA . LYS A 1 91 ? 9.555 15.249 -4.779 1.00 97.31 91 LYS A CA 1
ATOM 735 C C . LYS A 1 91 ? 8.595 14.089 -5.060 1.00 97.31 91 LYS A C 1
ATOM 737 O O . LYS A 1 91 ? 8.928 12.928 -4.822 1.00 97.31 91 LYS A O 1
ATOM 742 N N . GLY A 1 92 ? 7.380 14.386 -5.523 1.00 96.31 92 GLY A N 1
ATOM 743 C CA . GLY A 1 92 ? 6.348 13.381 -5.791 1.00 96.31 92 GLY A CA 1
ATOM 744 C C . GLY A 1 92 ? 6.834 12.281 -6.736 1.00 96.31 92 GLY A C 1
ATOM 745 O O . GLY A 1 92 ? 6.646 11.102 -6.439 1.00 96.31 92 GLY A O 1
ATOM 746 N N . ASP A 1 93 ? 7.548 12.664 -7.797 1.00 95.88 93 ASP A N 1
ATOM 747 C CA . ASP A 1 93 ? 8.072 11.758 -8.829 1.00 95.88 93 ASP A CA 1
ATOM 748 C C . ASP A 1 93 ? 9.179 10.818 -8.320 1.00 95.88 93 ASP A C 1
ATOM 750 O O . ASP A 1 93 ? 9.465 9.801 -8.945 1.00 95.88 93 ASP A O 1
ATOM 754 N N . GLU A 1 94 ? 9.784 11.112 -7.164 1.00 95.69 94 GLU A N 1
ATOM 755 C CA . GLU A 1 94 ? 10.808 10.269 -6.530 1.00 95.69 94 GLU A CA 1
ATOM 756 C C . GLU A 1 94 ? 10.208 9.241 -5.559 1.00 95.69 94 GLU A C 1
ATOM 758 O O . GLU A 1 94 ? 10.893 8.316 -5.107 1.00 95.69 94 GLU A O 1
ATOM 763 N N . PHE A 1 95 ? 8.924 9.378 -5.212 1.00 95.44 95 PHE A N 1
ATOM 764 C CA . PHE A 1 95 ? 8.283 8.502 -4.241 1.00 95.44 95 PHE A CA 1
ATOM 765 C C . PHE A 1 95 ? 8.193 7.068 -4.779 1.00 95.44 95 PHE A C 1
ATOM 767 O O . PHE A 1 95 ? 7.555 6.798 -5.799 1.00 95.44 95 PHE A O 1
ATOM 774 N N . ASN A 1 96 ? 8.823 6.125 -4.076 1.00 93.38 96 ASN A N 1
ATOM 775 C CA . ASN A 1 96 ? 8.998 4.764 -4.570 1.00 93.38 96 ASN A CA 1
ATOM 776 C C . ASN A 1 96 ? 8.711 3.708 -3.489 1.00 93.38 96 ASN A C 1
ATOM 778 O O . ASN A 1 96 ? 9.403 3.613 -2.472 1.00 93.38 96 ASN A O 1
ATOM 782 N N . LEU A 1 97 ? 7.716 2.852 -3.737 1.00 91.62 97 LEU A N 1
ATOM 783 C CA . LEU A 1 97 ? 7.359 1.714 -2.879 1.00 91.62 97 LEU A CA 1
ATOM 784 C C . LEU A 1 97 ? 8.185 0.451 -3.145 1.00 91.62 97 LEU A C 1
ATOM 786 O O . LEU A 1 97 ? 8.127 -0.497 -2.351 1.00 91.62 97 LEU A O 1
ATOM 790 N N . LEU A 1 98 ? 8.934 0.425 -4.245 1.00 89.69 98 LEU A N 1
ATOM 791 C CA . LEU A 1 98 ? 9.677 -0.720 -4.759 1.00 89.69 98 LEU A CA 1
ATOM 792 C C . LEU A 1 98 ? 11.193 -0.445 -4.909 1.00 89.69 98 LEU A C 1
ATOM 794 O O . LEU A 1 98 ? 11.752 -0.844 -5.928 1.00 89.69 98 LEU A O 1
ATOM 798 N N . PRO A 1 99 ? 11.911 0.204 -3.964 1.00 85.06 99 PRO A N 1
ATOM 799 C CA . PRO A 1 99 ? 13.310 0.587 -4.179 1.00 85.06 99 PRO A CA 1
ATOM 800 C C . PRO A 1 99 ? 14.262 -0.620 -4.090 1.00 85.06 99 PRO A C 1
ATOM 802 O O . PRO A 1 99 ? 14.835 -0.915 -3.033 1.00 85.06 99 PRO A O 1
ATOM 805 N N . GLY A 1 100 ? 14.419 -1.337 -5.206 1.00 77.44 100 GLY A N 1
ATOM 806 C CA . GLY A 1 100 ? 15.315 -2.483 -5.366 1.00 77.44 100 GLY A CA 1
ATOM 807 C C . GLY A 1 100 ? 15.225 -3.485 -4.211 1.00 77.44 100 GLY A C 1
ATOM 808 O O . GLY A 1 100 ? 14.145 -3.815 -3.715 1.00 77.44 100 GLY A O 1
ATOM 809 N N . HIS A 1 101 ? 16.379 -3.922 -3.703 1.00 67.56 101 HIS A N 1
ATOM 810 C CA . HIS A 1 101 ? 16.474 -4.896 -2.608 1.00 67.56 101 HIS A CA 1
ATOM 811 C C . HIS A 1 101 ? 15.842 -4.446 -1.269 1.00 67.56 101 HIS A C 1
ATOM 813 O O . HIS A 1 101 ? 15.857 -5.222 -0.314 1.00 67.56 101 HIS A O 1
ATOM 819 N N . LYS A 1 102 ? 15.324 -3.212 -1.143 1.00 73.12 102 LYS A N 1
ATOM 820 C CA . LYS A 1 102 ? 14.589 -2.723 0.041 1.00 73.12 102 LYS A CA 1
ATOM 821 C C . LYS A 1 102 ? 13.068 -2.874 -0.097 1.00 73.12 102 LYS A C 1
ATOM 823 O O . LYS A 1 102 ? 12.360 -2.618 0.873 1.00 73.12 102 LYS A O 1
ATOM 828 N N . ALA A 1 103 ? 12.562 -3.345 -1.239 1.00 77.94 103 ALA A N 1
ATOM 829 C CA . ALA A 1 103 ? 11.131 -3.517 -1.513 1.00 77.94 103 ALA A CA 1
ATOM 830 C C . ALA A 1 103 ? 10.425 -4.607 -0.674 1.00 77.94 103 ALA A C 1
ATOM 832 O O . ALA A 1 103 ? 9.217 -4.802 -0.816 1.00 77.94 103 ALA A O 1
ATOM 833 N N . TRP A 1 104 ? 11.130 -5.266 0.251 1.00 75.19 104 TRP A N 1
ATOM 834 C CA . TRP A 1 104 ? 10.568 -6.243 1.186 1.00 75.19 104 TRP A CA 1
ATOM 835 C C . TRP A 1 104 ? 9.290 -5.698 1.847 1.00 75.19 104 TRP A C 1
ATOM 837 O O . TRP A 1 104 ? 9.223 -4.543 2.275 1.00 75.19 104 TRP A O 1
ATOM 847 N N . GLY A 1 105 ? 8.243 -6.523 1.860 1.00 81.50 105 GLY A N 1
ATOM 848 C CA . GLY A 1 105 ? 6.902 -6.143 2.315 1.00 81.50 105 GLY A CA 1
ATOM 849 C C . GLY A 1 105 ? 5.995 -5.526 1.242 1.00 81.50 105 GLY A C 1
ATOM 850 O O . GLY A 1 105 ? 4.845 -5.230 1.551 1.00 81.50 105 GLY A O 1
ATOM 851 N N . ALA A 1 106 ? 6.459 -5.339 -0.004 1.00 88.50 106 ALA A N 1
ATOM 852 C CA . ALA A 1 106 ? 5.623 -4.791 -1.081 1.00 88.50 106 ALA A CA 1
ATOM 853 C C . ALA A 1 106 ? 4.380 -5.642 -1.341 1.00 88.50 106 ALA A C 1
ATOM 855 O O . ALA A 1 106 ? 3.294 -5.088 -1.478 1.00 88.50 106 ALA A O 1
ATOM 856 N N . ALA A 1 107 ? 4.528 -6.970 -1.312 1.00 88.06 107 ALA A N 1
ATOM 857 C CA . ALA A 1 107 ? 3.406 -7.906 -1.377 1.00 88.06 107 ALA A CA 1
ATOM 858 C C . ALA A 1 107 ? 2.360 -7.586 -0.301 1.00 88.06 107 ALA A C 1
ATOM 860 O O . ALA A 1 107 ? 1.186 -7.411 -0.603 1.00 88.06 107 ALA A O 1
ATOM 861 N N . GLY A 1 108 ? 2.813 -7.416 0.942 1.00 88.81 108 GLY A N 1
ATOM 862 C CA . GLY A 1 108 ? 1.966 -7.061 2.074 1.00 88.81 108 GLY A CA 1
ATOM 863 C C . GLY A 1 108 ? 1.218 -5.747 1.886 1.00 88.81 108 GLY A C 1
ATOM 864 O O . GLY A 1 108 ? 0.022 -5.688 2.132 1.00 88.81 108 GLY A O 1
ATOM 865 N N . ARG A 1 109 ? 1.889 -4.701 1.386 1.00 92.06 109 ARG A N 1
ATOM 866 C CA . ARG A 1 109 ? 1.242 -3.406 1.099 1.00 92.06 109 ARG A CA 1
ATOM 867 C C . ARG A 1 109 ? 0.125 -3.543 0.063 1.00 92.06 109 ARG A C 1
ATOM 869 O O . ARG A 1 109 ? -0.937 -2.958 0.245 1.00 92.06 109 ARG A O 1
ATOM 876 N N . VAL A 1 110 ? 0.348 -4.340 -0.982 1.00 94.00 110 VAL A N 1
ATOM 877 C CA . VAL A 1 110 ? -0.664 -4.612 -2.015 1.00 94.00 110 VAL A CA 1
ATOM 878 C C . VAL A 1 110 ? -1.829 -5.434 -1.453 1.00 94.00 110 VAL A C 1
ATOM 880 O O . VAL A 1 110 ? -2.976 -5.095 -1.720 1.00 94.00 110 VAL A O 1
ATOM 883 N N . ARG A 1 111 ? -1.566 -6.451 -0.622 1.00 93.38 111 ARG A N 1
ATOM 884 C CA . ARG A 1 111 ? -2.626 -7.236 0.040 1.00 93.38 111 ARG A CA 1
ATOM 885 C C . ARG A 1 111 ? -3.450 -6.396 1.019 1.00 93.38 111 ARG A C 1
ATOM 887 O O . ARG A 1 111 ? -4.664 -6.540 1.072 1.00 93.38 111 ARG A O 1
ATOM 894 N N . VAL A 1 112 ? -2.804 -5.510 1.786 1.00 94.44 112 VAL A N 1
ATOM 895 C CA . VAL A 1 112 ? -3.501 -4.578 2.690 1.00 94.44 112 VAL A CA 1
ATOM 896 C C . VAL A 1 112 ? -4.408 -3.655 1.884 1.00 94.44 112 VAL A C 1
ATOM 898 O O . VAL A 1 112 ? -5.567 -3.485 2.243 1.00 94.44 112 VAL A O 1
ATOM 901 N N . TYR A 1 113 ? -3.905 -3.097 0.781 1.00 96.62 113 TYR A N 1
ATOM 902 C CA . TYR A 1 113 ? -4.720 -2.305 -0.134 1.00 96.62 113 TYR A CA 1
ATOM 903 C C . TYR A 1 113 ? -5.940 -3.086 -0.647 1.00 96.62 113 TYR A C 1
ATOM 905 O O . TYR A 1 113 ? -7.060 -2.590 -0.543 1.00 96.62 113 TYR A O 1
ATOM 913 N N . GLU A 1 114 ? -5.724 -4.293 -1.177 1.00 95.81 114 GLU A N 1
ATOM 914 C CA . GLU A 1 114 ? -6.776 -5.144 -1.741 1.00 95.81 114 GLU A CA 1
ATOM 915 C C . GLU A 1 114 ? -7.874 -5.425 -0.711 1.00 95.81 114 GLU A C 1
ATOM 917 O O . GLU A 1 114 ? -9.056 -5.236 -0.996 1.00 95.81 114 GLU A O 1
ATOM 922 N N . GLU A 1 115 ? -7.488 -5.798 0.509 1.00 95.38 115 GLU A N 1
ATOM 923 C CA . GLU A 1 115 ? -8.442 -6.092 1.574 1.00 95.38 115 GLU A CA 1
ATOM 924 C C . GLU A 1 115 ? -9.212 -4.847 2.020 1.00 95.38 115 GLU A C 1
ATOM 926 O O . GLU A 1 115 ? -10.436 -4.888 2.117 1.00 95.38 115 GLU A O 1
ATOM 931 N N . LEU A 1 116 ? -8.537 -3.715 2.241 1.00 96.75 116 LEU A N 1
ATOM 932 C CA . LEU A 1 116 ? -9.215 -2.472 2.624 1.00 96.75 116 LEU A CA 1
ATOM 933 C C . LEU A 1 116 ? -10.174 -1.988 1.526 1.00 96.75 116 LEU A C 1
ATOM 935 O O . LEU A 1 116 ? -11.259 -1.491 1.830 1.00 96.75 116 LEU A O 1
ATOM 939 N N . ALA A 1 117 ? -9.805 -2.154 0.252 1.00 96.88 117 ALA A N 1
ATOM 940 C CA . ALA A 1 117 ? -10.679 -1.847 -0.875 1.00 96.88 117 ALA A CA 1
ATOM 941 C C . ALA A 1 117 ? -11.904 -2.774 -0.908 1.00 96.88 117 ALA A C 1
ATOM 943 O O . ALA A 1 117 ? -13.025 -2.287 -1.067 1.00 96.88 117 ALA A O 1
ATOM 944 N N . ARG A 1 118 ? -11.703 -4.084 -0.710 1.00 95.19 118 ARG A N 1
ATOM 945 C CA . ARG A 1 118 ? -12.768 -5.098 -0.667 1.00 95.19 118 ARG A CA 1
ATOM 946 C C . ARG A 1 118 ? -13.759 -4.856 0.471 1.00 95.19 118 ARG A C 1
ATOM 948 O O . ARG A 1 118 ? -14.951 -5.082 0.298 1.00 95.19 118 ARG A O 1
ATOM 955 N N . GLN A 1 119 ? -13.270 -4.379 1.611 1.00 94.75 119 GLN A N 1
ATOM 956 C CA . GLN A 1 119 ? -14.068 -4.063 2.800 1.00 94.75 119 GLN A CA 1
ATOM 957 C C . GLN A 1 119 ? -14.737 -2.676 2.733 1.00 94.75 119 GLN A C 1
ATOM 959 O O . GLN A 1 119 ? -15.372 -2.254 3.694 1.00 94.75 119 GLN A O 1
ATOM 964 N N . GLY A 1 120 ? -14.588 -1.933 1.627 1.00 96.19 120 GLY A N 1
ATOM 965 C CA . GLY A 1 120 ? -15.190 -0.604 1.470 1.00 96.19 120 GLY A CA 1
ATOM 966 C C . GLY A 1 120 ? -14.558 0.483 2.347 1.00 96.19 120 GLY A C 1
ATOM 967 O O . GLY A 1 120 ? -15.159 1.530 2.561 1.00 96.19 120 GLY A O 1
ATOM 968 N N . MET A 1 121 ? -13.341 0.262 2.851 1.00 96.94 121 MET A N 1
ATOM 969 C CA . MET A 1 121 ? -12.658 1.184 3.767 1.00 96.94 121 MET A CA 1
ATOM 970 C C . MET A 1 121 ? -11.834 2.261 3.055 1.00 96.94 121 MET A C 1
ATOM 972 O O . MET A 1 121 ? -11.294 3.157 3.711 1.00 96.94 121 MET A O 1
ATOM 976 N N . LEU A 1 122 ? -11.718 2.167 1.729 1.00 98.25 122 LEU A N 1
ATOM 977 C CA . LEU A 1 122 ? -11.027 3.133 0.880 1.00 98.25 122 LEU A CA 1
ATOM 978 C C . LEU A 1 122 ? -12.018 3.816 -0.061 1.00 98.25 122 LEU A C 1
ATOM 980 O O . LEU A 1 122 ? -12.805 3.153 -0.739 1.00 98.25 122 LEU A O 1
ATOM 984 N N . SER A 1 123 ? -11.915 5.136 -0.149 1.00 98.38 123 SER A N 1
ATOM 985 C CA . SER A 1 123 ? -12.564 5.942 -1.181 1.00 98.38 123 SER A CA 1
ATOM 986 C C . SER A 1 123 ? -11.942 5.697 -2.561 1.00 98.38 123 SER A C 1
ATOM 988 O O . SER A 1 123 ? -10.799 5.251 -2.679 1.00 98.38 123 SER A O 1
ATOM 990 N N . GLU A 1 124 ? -12.661 6.058 -3.626 1.00 98.12 124 GLU A N 1
ATOM 991 C CA . GLU A 1 124 ? -12.139 5.965 -4.998 1.00 98.12 124 GLU A CA 1
ATOM 992 C C . GLU A 1 124 ? -10.878 6.817 -5.207 1.00 98.12 124 GLU A C 1
ATOM 994 O O . GLU A 1 124 ? -9.959 6.405 -5.913 1.00 98.12 124 GLU A O 1
ATOM 999 N N . ILE A 1 125 ? -10.778 7.962 -4.523 1.00 98.19 125 ILE A N 1
ATOM 1000 C CA . ILE A 1 125 ? -9.591 8.827 -4.562 1.00 98.19 125 ILE A CA 1
ATOM 1001 C C . ILE A 1 125 ? -8.385 8.119 -3.928 1.00 98.19 125 ILE A C 1
ATOM 1003 O O . ILE A 1 125 ? -7.297 8.120 -4.501 1.00 98.19 125 ILE A O 1
ATOM 1007 N N . GLU A 1 126 ? -8.562 7.482 -2.767 1.00 98.56 126 GLU A N 1
ATOM 1008 C CA . GLU A 1 126 ? -7.492 6.730 -2.094 1.00 98.56 126 GLU A CA 1
ATOM 1009 C C . GLU A 1 126 ? -7.051 5.517 -2.927 1.00 98.56 126 GLU A C 1
ATOM 1011 O O . GLU A 1 126 ? -5.850 5.251 -3.044 1.00 98.56 126 GLU A O 1
ATOM 1016 N N . LYS A 1 127 ? -8.001 4.822 -3.571 1.00 98.50 127 LYS A N 1
ATOM 1017 C CA . LYS A 1 127 ? -7.700 3.708 -4.481 1.00 98.50 127 LYS A CA 1
ATOM 1018 C C . LYS A 1 127 ? -6.899 4.161 -5.697 1.00 98.50 127 LYS A C 1
ATOM 1020 O O . LYS A 1 127 ? -5.857 3.574 -5.992 1.00 98.50 127 LYS A O 1
ATOM 1025 N N . ALA A 1 128 ? -7.352 5.218 -6.367 1.00 97.81 128 ALA A N 1
ATOM 1026 C CA . ALA A 1 128 ? -6.677 5.779 -7.531 1.00 97.81 128 ALA A CA 1
ATOM 1027 C C . ALA A 1 128 ? -5.270 6.287 -7.182 1.00 97.81 128 ALA A C 1
ATOM 1029 O O . ALA A 1 128 ? -4.323 6.050 -7.935 1.00 97.81 128 ALA A O 1
ATOM 1030 N N . LYS A 1 129 ? -5.106 6.918 -6.012 1.00 98.19 129 LYS A N 1
ATOM 1031 C CA . LYS A 1 129 ? -3.807 7.394 -5.524 1.00 98.19 129 LYS A CA 1
ATOM 1032 C C . LYS A 1 129 ? -2.828 6.242 -5.317 1.00 98.19 129 LYS A C 1
ATOM 1034 O O . LYS A 1 129 ? -1.710 6.301 -5.819 1.00 98.19 129 LYS A O 1
ATOM 1039 N N . PHE A 1 130 ? -3.237 5.167 -4.643 1.00 97.88 130 PHE A N 1
ATOM 1040 C CA . PHE A 1 130 ? -2.356 4.013 -4.458 1.00 97.88 130 PHE A CA 1
ATOM 1041 C C . PHE A 1 130 ? -1.997 3.333 -5.782 1.00 97.88 130 PHE A C 1
ATOM 1043 O O . PHE A 1 130 ? -0.831 3.005 -6.002 1.00 97.88 130 PHE A O 1
ATOM 1050 N N . HIS A 1 131 ? -2.965 3.187 -6.692 1.00 97.31 131 HIS A N 1
ATOM 1051 C CA . HIS A 1 131 ? -2.709 2.686 -8.042 1.00 97.31 131 HIS A CA 1
ATOM 1052 C C . HIS A 1 131 ? -1.662 3.545 -8.774 1.00 97.31 131 HIS A C 1
ATOM 1054 O O . HIS A 1 131 ? -0.716 3.008 -9.352 1.00 97.31 131 HIS A O 1
ATOM 1060 N N . HIS A 1 132 ? -1.788 4.875 -8.713 1.00 97.19 132 HIS A N 1
ATOM 1061 C CA . HIS A 1 132 ? -0.824 5.806 -9.298 1.00 97.19 132 HIS A CA 1
ATOM 1062 C C . HIS A 1 132 ? 0.576 5.656 -8.683 1.00 97.19 132 HIS A C 1
ATOM 1064 O O . HIS A 1 132 ? 1.542 5.453 -9.417 1.00 97.19 132 HIS A O 1
ATOM 1070 N N . ILE A 1 133 ? 0.679 5.663 -7.350 1.00 96.75 133 ILE A N 1
ATOM 1071 C CA . ILE A 1 133 ? 1.946 5.473 -6.628 1.00 96.75 133 ILE A CA 1
ATOM 1072 C C . ILE A 1 133 ? 2.617 4.159 -7.040 1.00 96.75 133 ILE A C 1
ATOM 1074 O O . ILE A 1 133 ? 3.829 4.107 -7.269 1.00 96.75 133 ILE A O 1
ATOM 1078 N N . PHE A 1 134 ? 1.844 3.074 -7.124 1.00 95.50 134 PHE A N 1
ATOM 1079 C CA . PHE A 1 134 ? 2.379 1.766 -7.474 1.00 95.50 134 PHE A CA 1
ATOM 1080 C C . PHE A 1 134 ? 2.869 1.734 -8.925 1.00 95.50 134 PHE A C 1
ATOM 1082 O O . PHE A 1 134 ? 3.980 1.271 -9.182 1.00 95.50 134 PHE A O 1
ATOM 1089 N N . LYS A 1 135 ? 2.091 2.296 -9.858 1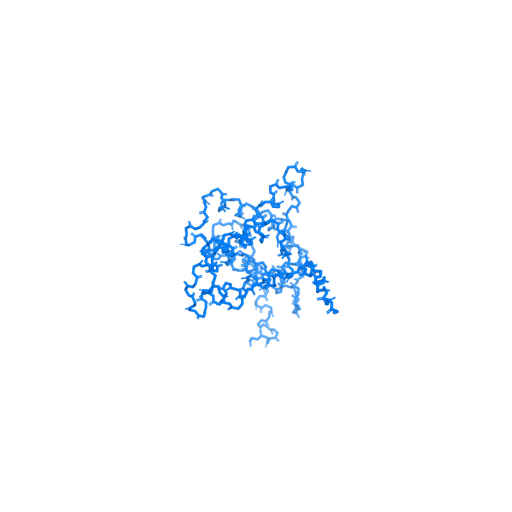.00 95.38 135 LYS A N 1
ATOM 1090 C CA . LYS A 1 135 ? 2.485 2.458 -11.264 1.00 95.38 135 LYS A CA 1
ATOM 1091 C C . LYS A 1 135 ? 3.794 3.242 -11.397 1.00 95.38 135 LYS A C 1
ATOM 1093 O O . LYS A 1 135 ? 4.712 2.791 -12.076 1.00 95.38 135 LYS A O 1
ATOM 1098 N N . GLN A 1 136 ? 3.906 4.377 -10.710 1.00 95.44 136 GLN A N 1
ATOM 1099 C CA . GLN A 1 136 ? 5.131 5.177 -10.677 1.00 95.44 136 GLN A CA 1
ATOM 1100 C C . GLN A 1 136 ? 6.310 4.368 -10.122 1.00 95.44 136 GLN A C 1
ATOM 1102 O O . GLN A 1 136 ? 7.374 4.316 -10.731 1.00 95.44 136 GLN A O 1
ATOM 1107 N N . SER A 1 137 ? 6.105 3.660 -9.009 1.00 94.00 137 SER A N 1
ATOM 1108 C CA . SER A 1 137 ? 7.136 2.810 -8.400 1.00 94.00 137 SER A CA 1
ATOM 1109 C C . SER A 1 137 ? 7.618 1.708 -9.352 1.00 94.00 137 SER A C 1
ATOM 1111 O O . SER A 1 137 ? 8.802 1.384 -9.368 1.00 94.00 137 SER A O 1
ATOM 1113 N N . MET A 1 138 ? 6.728 1.142 -10.177 1.00 92.75 138 MET A N 1
ATOM 1114 C CA . MET A 1 138 ? 7.111 0.192 -11.227 1.00 92.75 138 MET A CA 1
ATOM 1115 C C . MET A 1 138 ? 8.018 0.842 -12.278 1.00 92.75 138 MET A C 1
ATOM 1117 O O . MET A 1 138 ? 9.021 0.246 -12.668 1.00 92.75 138 MET A O 1
ATOM 1121 N N . ALA A 1 139 ? 7.689 2.058 -12.721 1.00 91.75 139 ALA A N 1
ATOM 1122 C CA . ALA A 1 139 ? 8.485 2.787 -13.706 1.00 91.75 139 ALA A CA 1
ATOM 1123 C C . ALA A 1 139 ? 9.879 3.161 -13.172 1.00 91.75 139 ALA A C 1
ATOM 1125 O O . ALA A 1 139 ? 10.862 3.034 -13.896 1.00 91.75 139 ALA A O 1
ATOM 1126 N N . LEU A 1 140 ? 9.974 3.555 -11.898 1.00 91.19 140 LEU A N 1
ATOM 1127 C CA . LEU A 1 140 ? 11.237 3.932 -11.254 1.00 91.19 140 LEU A CA 1
ATOM 1128 C C . LEU A 1 140 ? 12.175 2.745 -11.003 1.00 91.19 140 LEU A C 1
ATOM 1130 O O . LEU A 1 140 ? 13.391 2.917 -10.968 1.00 91.19 140 LEU A O 1
ATOM 1134 N N . SER A 1 141 ? 11.625 1.553 -10.768 1.00 88.62 141 SER A N 1
ATOM 1135 C CA . SER A 1 141 ? 12.404 0.434 -10.222 1.00 88.62 141 SER A CA 1
ATOM 1136 C C . SER A 1 141 ? 12.788 -0.649 -11.221 1.00 88.62 141 SER A C 1
ATOM 1138 O O . SER A 1 141 ? 13.654 -1.465 -10.905 1.00 88.62 141 SER A O 1
ATOM 1140 N N . TYR A 1 142 ? 12.152 -0.702 -12.392 1.00 85.69 142 TYR A N 1
ATOM 1141 C CA . TYR A 1 142 ? 12.315 -1.820 -13.322 1.00 85.69 142 TYR A CA 1
ATOM 1142 C C . TYR A 1 142 ? 12.841 -1.374 -14.686 1.00 85.69 142 TYR A C 1
ATOM 1144 O O . TYR A 1 142 ? 12.102 -1.304 -15.671 1.00 85.69 142 TYR A O 1
ATOM 1152 N N . ASP A 1 143 ? 14.159 -1.180 -14.758 1.00 84.88 143 ASP A N 1
ATOM 1153 C CA . ASP A 1 143 ? 14.890 -1.243 -16.023 1.00 84.88 143 ASP A CA 1
ATOM 1154 C C . ASP A 1 143 ? 15.238 -2.701 -16.350 1.00 84.88 143 ASP A C 1
ATOM 1156 O O . ASP A 1 143 ? 16.246 -3.248 -15.907 1.00 84.88 143 ASP A O 1
ATOM 1160 N N . TYR A 1 144 ? 14.380 -3.341 -17.142 1.00 79.81 144 TYR A N 1
ATOM 1161 C CA . TYR A 1 144 ? 14.476 -4.762 -17.482 1.00 79.81 144 TYR A CA 1
ATOM 1162 C C . TYR A 1 144 ? 15.768 -5.178 -18.192 1.00 79.81 144 TYR A C 1
ATOM 1164 O O . TYR A 1 144 ? 16.077 -6.369 -18.183 1.00 79.81 144 TYR A O 1
ATOM 1172 N N . ASN A 1 145 ? 16.512 -4.237 -18.780 1.00 78.75 145 ASN A N 1
ATOM 1173 C CA . ASN A 1 145 ? 17.810 -4.525 -19.391 1.00 78.75 145 ASN A CA 1
ATOM 1174 C C . ASN A 1 145 ? 18.917 -4.696 -18.340 1.00 78.75 145 ASN A C 1
ATOM 1176 O O . ASN A 1 145 ? 19.932 -5.326 -18.617 1.00 78.75 145 ASN A O 1
ATOM 1180 N N . MET A 1 146 ? 18.704 -4.156 -17.139 1.00 74.69 146 MET A N 1
ATOM 1181 C CA . MET A 1 146 ? 19.674 -4.104 -16.045 1.00 74.69 146 MET A CA 1
ATOM 1182 C C . MET A 1 146 ? 19.275 -4.985 -14.851 1.00 74.69 146 MET A C 1
ATOM 1184 O O . MET A 1 146 ? 19.976 -5.016 -13.840 1.00 74.69 146 MET A O 1
ATOM 1188 N N . LEU A 1 147 ? 18.141 -5.691 -14.931 1.00 74.88 147 LEU A N 1
ATOM 1189 C CA . LEU A 1 147 ? 17.660 -6.538 -13.841 1.00 74.88 147 LEU A CA 1
ATOM 1190 C C . LEU A 1 147 ? 18.463 -7.834 -13.742 1.00 74.88 147 LEU A C 1
ATOM 1192 O O . LEU A 1 147 ? 18.484 -8.645 -14.666 1.00 74.88 147 LEU A O 1
ATOM 1196 N N . GLU A 1 148 ? 19.036 -8.052 -12.561 1.00 70.44 148 GLU A N 1
ATOM 1197 C CA . GLU A 1 148 ? 19.668 -9.312 -12.184 1.00 70.44 148 GLU A CA 1
ATOM 1198 C C . GLU A 1 148 ? 18.635 -10.451 -12.207 1.00 70.44 148 GLU A C 1
ATOM 1200 O O . GLU A 1 148 ? 17.591 -10.379 -11.550 1.00 70.44 148 GLU A O 1
ATOM 1205 N N . ARG A 1 149 ? 18.947 -11.514 -12.953 1.00 70.25 149 ARG A N 1
ATOM 1206 C CA . ARG A 1 149 ? 18.260 -12.805 -12.888 1.00 70.25 149 ARG A CA 1
ATOM 1207 C C . ARG A 1 149 ? 19.233 -13.805 -12.289 1.00 70.25 149 ARG A C 1
ATOM 1209 O O . ARG A 1 149 ? 20.125 -14.308 -12.963 1.00 70.25 149 ARG A O 1
ATOM 1216 N N . SER A 1 150 ? 19.154 -13.979 -10.982 1.00 65.69 150 SER A N 1
ATOM 1217 C CA . SER A 1 150 ? 20.006 -14.915 -10.261 1.00 65.69 150 SER A CA 1
ATOM 1218 C C . SER A 1 150 ? 19.210 -15.570 -9.144 1.00 65.69 150 SER A C 1
ATOM 1220 O O . SER A 1 150 ? 18.241 -15.009 -8.626 1.00 65.69 150 SER A O 1
ATOM 1222 N N . VAL A 1 151 ? 19.628 -16.771 -8.760 1.00 64.38 151 VAL A N 1
ATOM 1223 C CA . VAL A 1 151 ? 19.007 -17.545 -7.683 1.00 64.38 151 VAL A CA 1
ATOM 1224 C C . VAL A 1 151 ? 19.499 -17.014 -6.330 1.00 64.38 151 VAL A C 1
ATOM 1226 O O . VAL A 1 151 ? 20.267 -17.650 -5.617 1.00 64.38 151 VAL A O 1
ATOM 1229 N N . ASN A 1 152 ? 19.127 -15.778 -5.989 1.00 71.25 152 ASN A N 1
ATOM 1230 C CA . ASN A 1 152 ? 19.414 -15.176 -4.688 1.00 71.25 152 ASN A CA 1
ATOM 1231 C C . ASN A 1 152 ? 18.204 -14.406 -4.140 1.00 71.25 152 ASN A C 1
ATOM 1233 O O . ASN A 1 152 ? 17.163 -14.284 -4.778 1.00 71.25 152 ASN A O 1
ATOM 1237 N N . ASN A 1 153 ? 18.308 -13.890 -2.915 1.00 67.25 153 ASN A N 1
ATOM 1238 C CA . ASN A 1 153 ? 17.179 -13.270 -2.215 1.00 67.25 153 ASN A CA 1
ATOM 1239 C C . ASN A 1 153 ? 16.712 -11.917 -2.795 1.00 67.25 153 ASN A C 1
ATOM 1241 O O . ASN A 1 153 ? 15.649 -11.427 -2.396 1.00 67.25 153 ASN A O 1
ATOM 1245 N N . ARG A 1 154 ? 17.473 -11.285 -3.701 1.00 71.38 154 ARG A N 1
ATOM 1246 C CA . ARG A 1 154 ? 17.149 -9.951 -4.228 1.00 71.38 154 ARG A CA 1
ATOM 1247 C C . ARG A 1 154 ? 15.959 -9.989 -5.187 1.00 71.38 154 ARG A C 1
ATOM 1249 O O . ARG A 1 154 ? 15.014 -9.245 -4.909 1.00 71.38 154 ARG A O 1
ATOM 1256 N N . PRO A 1 155 ? 15.918 -10.861 -6.219 1.00 70.25 155 PRO A N 1
ATOM 1257 C CA . PRO A 1 155 ? 14.716 -11.046 -7.022 1.00 70.25 155 PRO A CA 1
ATOM 1258 C C . PRO A 1 155 ? 13.475 -11.351 -6.177 1.00 70.25 155 PRO A C 1
ATOM 1260 O O . PRO A 1 155 ? 12.450 -10.703 -6.358 1.00 70.25 155 PRO A O 1
ATOM 1263 N N . TYR A 1 156 ? 13.540 -12.237 -5.184 1.00 66.88 156 TYR A N 1
ATOM 1264 C CA . TYR A 1 156 ? 12.358 -12.544 -4.363 1.00 66.88 156 TYR A CA 1
ATOM 1265 C C . TYR A 1 156 ? 11.817 -11.327 -3.595 1.00 66.88 156 TYR A C 1
ATOM 1267 O O . TYR A 1 156 ? 10.611 -11.067 -3.596 1.00 66.88 156 TYR A O 1
ATOM 1275 N N . GLY A 1 157 ? 12.703 -10.543 -2.973 1.00 72.38 157 GLY A N 1
ATOM 1276 C CA . GLY A 1 157 ? 12.313 -9.343 -2.229 1.00 72.38 157 GLY A CA 1
ATOM 1277 C C . GLY A 1 157 ? 11.767 -8.219 -3.115 1.00 72.38 157 GLY A C 1
ATOM 1278 O O . GLY A 1 157 ? 10.880 -7.480 -2.686 1.00 72.38 157 GLY A O 1
ATOM 1279 N N . MET A 1 158 ? 12.278 -8.097 -4.342 1.00 78.31 158 MET A N 1
ATOM 1280 C CA . MET A 1 158 ? 11.836 -7.100 -5.323 1.00 78.31 158 MET A CA 1
ATOM 1281 C C . MET A 1 158 ? 10.477 -7.449 -5.929 1.00 78.31 158 MET A C 1
ATOM 1283 O O . MET A 1 158 ? 9.591 -6.599 -6.010 1.00 78.31 158 MET A O 1
ATOM 1287 N N . ASN A 1 159 ? 10.287 -8.717 -6.283 1.00 82.50 159 ASN A N 1
ATOM 1288 C CA . ASN A 1 159 ? 9.193 -9.134 -7.151 1.00 82.50 159 ASN A CA 1
ATOM 1289 C C . ASN A 1 159 ? 7.917 -9.549 -6.421 1.00 82.50 159 ASN A C 1
ATOM 1291 O O . ASN A 1 159 ? 6.860 -9.606 -7.043 1.00 82.50 159 ASN A O 1
ATOM 1295 N N . GLY A 1 160 ? 7.964 -9.782 -5.106 1.00 82.94 160 GLY A N 1
ATOM 1296 C CA . GLY A 1 160 ? 6.769 -10.168 -4.349 1.00 82.94 160 GLY A CA 1
ATOM 1297 C C . GLY A 1 160 ? 5.621 -9.154 -4.460 1.00 82.94 160 GLY A C 1
ATOM 1298 O O . GLY A 1 160 ? 4.466 -9.543 -4.600 1.00 82.94 160 GLY A O 1
ATOM 1299 N N . GLY A 1 161 ? 5.925 -7.851 -4.436 1.00 87.50 161 GLY A N 1
ATOM 1300 C CA . GLY A 1 161 ? 4.924 -6.793 -4.630 1.00 87.50 161 GLY A CA 1
ATOM 1301 C C . GLY A 1 161 ? 4.258 -6.844 -6.001 1.00 87.50 161 GLY A C 1
ATOM 1302 O O . GLY A 1 161 ? 3.046 -7.045 -6.066 1.00 87.50 161 GLY A O 1
ATOM 1303 N N . PRO A 1 162 ? 5.030 -6.695 -7.090 1.00 90.31 162 PRO A N 1
ATOM 1304 C CA . PRO A 1 162 ? 4.508 -6.812 -8.448 1.00 90.31 162 PRO A CA 1
ATOM 1305 C C . PRO A 1 162 ? 3.773 -8.131 -8.731 1.00 90.31 162 PRO A C 1
ATOM 1307 O O . PRO A 1 162 ? 2.750 -8.121 -9.409 1.00 90.31 162 PRO A O 1
ATOM 1310 N N . ALA A 1 163 ? 4.245 -9.256 -8.182 1.00 89.06 163 ALA A N 1
ATOM 1311 C CA . ALA A 1 163 ? 3.612 -10.561 -8.366 1.00 89.06 163 ALA A CA 1
ATOM 1312 C C . ALA A 1 163 ? 2.192 -10.615 -7.776 1.00 89.06 163 ALA A C 1
ATOM 1314 O O . ALA A 1 163 ? 1.279 -11.125 -8.421 1.00 89.06 163 ALA A O 1
ATOM 1315 N N . VAL A 1 164 ? 1.978 -10.055 -6.578 1.00 89.06 164 VAL A N 1
ATOM 1316 C CA . VAL A 1 164 ? 0.625 -9.910 -6.010 1.00 89.06 164 VAL A CA 1
ATOM 1317 C C . VAL A 1 164 ? -0.179 -8.881 -6.807 1.00 89.06 164 VAL A C 1
ATOM 1319 O O . VAL A 1 164 ? -1.340 -9.122 -7.133 1.00 89.06 164 VAL A O 1
ATOM 1322 N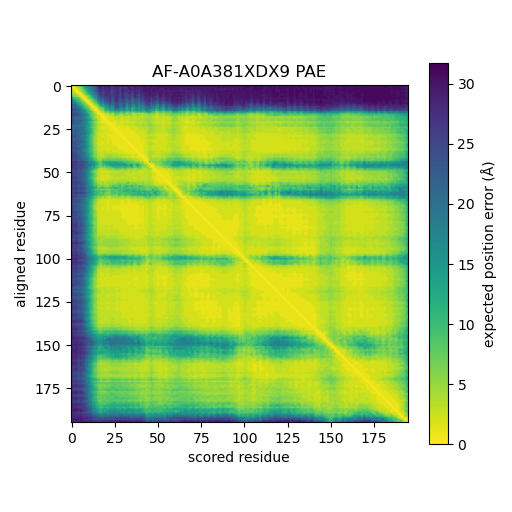 N . ALA A 1 165 ? 0.447 -7.763 -7.179 1.00 92.69 165 ALA A N 1
ATOM 1323 C CA . ALA A 1 165 ? -0.203 -6.676 -7.902 1.00 92.69 165 ALA A CA 1
ATOM 1324 C C . ALA A 1 165 ? -0.769 -7.102 -9.263 1.00 92.69 165 ALA A C 1
ATOM 1326 O O . ALA A 1 165 ? -1.751 -6.518 -9.702 1.00 92.69 165 ALA A O 1
ATOM 1327 N N . LEU A 1 166 ? -0.230 -8.144 -9.905 1.00 91.62 166 LEU A N 1
ATOM 1328 C CA . LEU A 1 166 ? -0.801 -8.713 -11.134 1.00 91.62 166 LEU A CA 1
ATOM 1329 C C . LEU A 1 166 ? -2.261 -9.160 -10.986 1.00 91.62 166 LEU A C 1
ATOM 1331 O O . LEU A 1 166 ? -3.004 -9.121 -11.963 1.00 91.62 166 LEU A O 1
ATOM 1335 N N . LYS A 1 167 ? -2.666 -9.594 -9.787 1.00 91.00 167 LYS A N 1
ATOM 1336 C CA . LYS A 1 167 ? -4.052 -9.991 -9.497 1.00 91.00 167 LYS A CA 1
ATOM 1337 C C . LYS A 1 167 ? -4.931 -8.787 -9.175 1.00 91.00 167 LYS A C 1
ATOM 1339 O O . LYS A 1 167 ? -6.091 -8.756 -9.561 1.00 91.00 167 LYS A O 1
ATOM 1344 N N . VAL A 1 168 ? -4.354 -7.808 -8.483 1.00 93.38 168 VAL A N 1
ATOM 1345 C CA . VAL A 1 168 ? -5.065 -6.640 -7.949 1.00 93.38 168 VAL A CA 1
ATOM 1346 C C . VAL A 1 168 ? -5.252 -5.544 -9.003 1.00 93.38 168 VAL A C 1
ATOM 1348 O O . VAL A 1 168 ? -6.271 -4.862 -9.018 1.00 93.38 168 VAL A O 1
ATOM 1351 N N . PHE A 1 169 ? -4.291 -5.393 -9.916 1.00 94.75 169 PHE A N 1
ATOM 1352 C CA . PHE A 1 169 ? -4.288 -4.403 -10.995 1.00 94.75 169 PHE A CA 1
ATOM 1353 C C . PHE A 1 169 ? -4.102 -5.085 -12.364 1.00 94.75 169 PHE A C 1
ATOM 1355 O O . PHE A 1 169 ? -3.095 -4.847 -13.041 1.00 94.75 169 PHE A O 1
ATOM 1362 N N . PRO A 1 170 ? -5.046 -5.941 -12.799 1.00 89.94 170 PRO A N 1
ATOM 1363 C CA . PRO A 1 170 ? -4.881 -6.758 -14.007 1.00 89.94 170 PRO A CA 1
ATOM 1364 C C . PRO A 1 170 ? -4.685 -5.926 -15.287 1.00 89.94 170 PRO A C 1
ATOM 1366 O O . PRO A 1 170 ? -4.048 -6.373 -16.247 1.00 89.94 170 PRO A O 1
ATOM 1369 N N . ASP A 1 171 ? -5.180 -4.688 -15.288 1.00 90.31 171 ASP A N 1
ATOM 1370 C CA . ASP A 1 171 ? -5.132 -3.800 -16.445 1.00 90.31 171 ASP A CA 1
ATOM 1371 C C . ASP A 1 171 ? -3.903 -2.885 -16.493 1.00 90.31 171 ASP A C 1
ATOM 1373 O O . ASP A 1 171 ? -3.684 -2.237 -17.518 1.00 90.31 171 ASP A O 1
ATOM 1377 N N . MET A 1 172 ? -3.051 -2.873 -15.458 1.00 92.81 172 MET A N 1
ATOM 1378 C CA . MET A 1 172 ? -1.854 -2.024 -15.410 1.00 92.81 172 MET A CA 1
ATOM 1379 C C . MET A 1 172 ? -0.799 -2.494 -16.439 1.00 92.81 172 MET A C 1
ATOM 1381 O O . MET A 1 172 ? -0.241 -3.590 -16.297 1.00 92.81 172 MET A O 1
ATOM 1385 N N . PRO A 1 173 ? -0.475 -1.696 -17.478 1.00 88.44 173 PRO A N 1
ATOM 1386 C CA . PRO A 1 173 ? 0.435 -2.118 -18.550 1.00 88.44 173 PRO A CA 1
ATOM 1387 C C . PRO A 1 173 ? 1.848 -2.478 -18.070 1.00 88.44 173 PRO A C 1
ATOM 1389 O O . PRO A 1 173 ? 2.449 -3.436 -18.564 1.00 88.44 173 PRO A O 1
ATOM 1392 N N . GLU A 1 174 ? 2.369 -1.755 -17.078 1.00 88.56 174 GLU A N 1
ATOM 1393 C CA . GLU A 1 174 ? 3.686 -1.981 -16.480 1.00 88.56 174 GLU A CA 1
ATOM 1394 C C . GLU A 1 174 ? 3.795 -3.385 -15.875 1.00 88.56 174 GLU A C 1
ATOM 1396 O O . GLU A 1 174 ? 4.827 -4.048 -16.011 1.00 88.56 174 GLU A O 1
ATOM 1401 N N . LEU A 1 175 ? 2.706 -3.879 -15.277 1.00 88.88 175 LEU A N 1
ATOM 1402 C CA . LEU A 1 175 ? 2.636 -5.229 -14.730 1.00 88.88 175 LEU A CA 1
ATOM 1403 C C . LEU A 1 175 ? 2.568 -6.291 -15.827 1.00 88.88 175 LEU A C 1
ATOM 1405 O O . LEU A 1 175 ? 3.201 -7.333 -15.690 1.00 88.88 175 LEU A O 1
ATOM 1409 N N . LYS A 1 176 ? 1.901 -6.032 -16.959 1.00 86.25 176 LYS A N 1
ATOM 1410 C CA . LYS A 1 176 ? 1.901 -6.968 -18.104 1.00 86.25 176 LYS A CA 1
ATOM 1411 C C . LYS A 1 176 ? 3.316 -7.208 -18.637 1.00 86.25 176 LYS A C 1
ATOM 1413 O O . LYS A 1 176 ? 3.676 -8.349 -18.931 1.00 86.25 176 LYS A O 1
ATOM 1418 N N . LYS A 1 177 ? 4.139 -6.154 -18.718 1.00 85.75 177 LYS A N 1
ATOM 1419 C CA . LYS A 1 177 ? 5.569 -6.280 -19.051 1.00 85.75 177 LYS A CA 1
ATOM 1420 C C . LYS A 1 177 ? 6.318 -7.053 -17.964 1.00 85.75 177 LYS A C 1
ATOM 1422 O O . LYS A 1 177 ? 7.083 -7.960 -18.286 1.00 85.75 177 LYS A O 1
ATOM 1427 N N . HIS A 1 178 ? 6.052 -6.735 -16.699 1.00 88.69 178 HIS A N 1
ATOM 1428 C CA . HIS A 1 178 ? 6.677 -7.394 -15.557 1.00 88.69 178 HIS A CA 1
ATOM 1429 C C . HIS A 1 178 ? 6.381 -8.896 -15.488 1.00 88.69 178 HIS A C 1
ATOM 1431 O O . HIS A 1 178 ? 7.282 -9.683 -15.216 1.00 88.69 178 HIS A O 1
ATOM 1437 N N . ARG A 1 179 ? 5.152 -9.318 -15.813 1.00 88.44 179 ARG A N 1
ATOM 1438 C CA . ARG A 1 179 ? 4.742 -10.728 -15.834 1.00 88.44 179 ARG A CA 1
ATOM 1439 C C . ARG A 1 179 ? 5.665 -11.580 -16.693 1.00 88.44 179 ARG A C 1
ATOM 1441 O O . ARG A 1 179 ? 6.128 -12.610 -16.231 1.00 88.44 179 ARG A O 1
ATOM 1448 N N . ARG A 1 180 ? 5.996 -11.115 -17.901 1.00 85.19 180 ARG A N 1
ATOM 1449 C CA . ARG A 1 180 ? 6.917 -11.834 -18.795 1.00 85.19 180 ARG A CA 1
ATOM 1450 C C . ARG A 1 180 ? 8.295 -12.024 -18.164 1.00 85.19 180 ARG A C 1
ATOM 1452 O O . ARG A 1 180 ? 8.932 -13.043 -18.389 1.00 85.19 180 ARG A O 1
ATOM 1459 N N . TRP A 1 181 ? 8.760 -11.044 -17.393 1.00 84.38 181 TRP A N 1
ATOM 1460 C CA . TRP A 1 181 ? 10.026 -11.147 -16.676 1.00 84.38 181 TRP A CA 1
ATOM 1461 C C . TRP A 1 181 ? 9.932 -12.139 -15.504 1.00 84.38 181 TRP A C 1
ATOM 1463 O O . TRP A 1 181 ? 10.846 -12.941 -15.336 1.00 84.38 181 TRP A O 1
ATOM 1473 N N . LEU A 1 182 ? 8.818 -12.151 -14.756 1.00 85.38 182 LEU A N 1
ATOM 1474 C CA . LEU A 1 182 ? 8.567 -13.158 -13.714 1.00 85.38 182 LEU A CA 1
ATOM 1475 C C . LEU A 1 182 ? 8.516 -14.569 -14.302 1.00 85.38 182 LEU A C 1
ATOM 1477 O O . LEU A 1 182 ? 9.182 -15.456 -13.788 1.00 85.38 182 LEU A O 1
ATOM 1481 N N . ASP A 1 183 ? 7.800 -14.770 -15.408 1.00 85.88 183 ASP A N 1
ATOM 1482 C CA . ASP A 1 183 ? 7.699 -16.079 -16.060 1.00 85.88 183 ASP A CA 1
ATOM 1483 C C . ASP A 1 183 ? 9.093 -16.619 -16.445 1.00 85.88 183 ASP A C 1
ATOM 1485 O O . ASP A 1 183 ?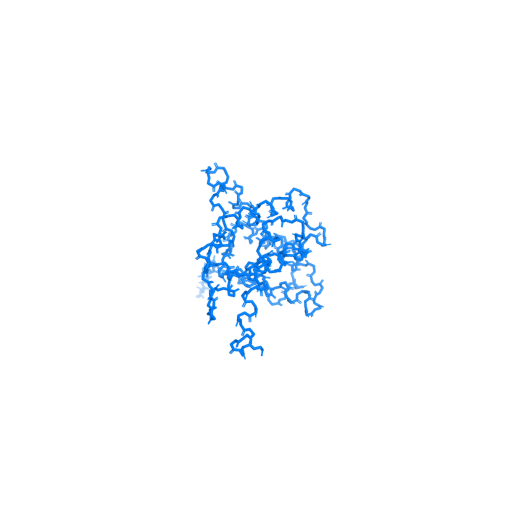 9.378 -17.803 -16.270 1.00 85.88 183 ASP A O 1
ATOM 1489 N N . VAL A 1 184 ? 9.996 -15.744 -16.911 1.00 82.56 184 VAL A N 1
ATOM 1490 C CA . VAL A 1 184 ? 11.389 -16.111 -17.214 1.00 82.56 184 VAL A CA 1
ATOM 1491 C C . VAL A 1 184 ? 12.182 -16.437 -15.946 1.00 82.56 184 VAL A C 1
ATOM 1493 O O . VAL A 1 184 ? 12.850 -17.466 -15.920 1.00 82.56 184 VAL A O 1
ATOM 1496 N N . LEU A 1 185 ? 12.080 -15.617 -14.892 1.00 79.94 185 LEU A N 1
ATOM 1497 C CA . LEU A 1 185 ? 12.761 -15.875 -13.616 1.00 79.94 185 LEU A CA 1
ATOM 1498 C C . LEU A 1 185 ? 12.327 -17.219 -13.001 1.00 79.94 185 LEU A C 1
ATOM 1500 O O . LEU A 1 185 ? 13.165 -17.985 -12.537 1.00 79.94 185 LEU A O 1
ATOM 1504 N N . TRP A 1 186 ? 11.026 -17.522 -13.008 1.00 78.94 186 TRP A N 1
ATOM 1505 C CA . TRP A 1 186 ? 10.492 -18.780 -12.472 1.00 78.94 186 TRP A CA 1
ATOM 1506 C C . TRP A 1 186 ? 10.955 -19.996 -13.271 1.00 78.94 186 TRP A C 1
ATOM 1508 O O . TRP A 1 186 ? 11.248 -21.040 -12.686 1.00 78.94 186 TRP A O 1
ATOM 1518 N N . ARG A 1 187 ? 11.041 -19.868 -14.600 1.00 80.94 187 ARG A N 1
ATOM 1519 C CA . ARG A 1 187 ? 11.581 -20.931 -15.448 1.00 80.94 187 ARG A CA 1
ATOM 1520 C C . ARG A 1 187 ? 13.045 -21.211 -15.111 1.00 80.94 187 ARG A C 1
ATOM 1522 O O . ARG A 1 187 ? 13.381 -22.368 -14.899 1.00 80.94 187 ARG A O 1
ATOM 1529 N N . GLU A 1 188 ? 13.872 -20.170 -14.996 1.00 75.88 188 GLU A N 1
ATOM 1530 C CA . GLU A 1 188 ? 15.283 -20.319 -14.613 1.00 75.88 188 GLU A CA 1
ATOM 1531 C C . GLU A 1 188 ? 15.414 -21.020 -13.247 1.00 75.88 188 GLU A C 1
ATOM 1533 O O . GLU A 1 188 ? 16.177 -21.967 -13.125 1.00 75.88 188 GLU A O 1
ATOM 1538 N N . LEU A 1 189 ? 14.613 -20.647 -12.239 1.00 70.88 189 LEU A N 1
ATOM 1539 C CA . LEU A 1 189 ? 14.602 -21.328 -10.931 1.00 70.88 189 LEU A CA 1
ATOM 1540 C C . LEU A 1 189 ? 14.256 -22.819 -11.024 1.00 70.88 189 LEU A C 1
ATOM 1542 O O . LEU A 1 189 ? 14.932 -23.653 -10.424 1.00 70.88 189 LEU A O 1
ATOM 1546 N N . THR A 1 190 ? 13.227 -23.147 -11.809 1.00 72.94 190 THR A N 1
ATOM 1547 C CA . THR A 1 190 ? 12.796 -24.536 -12.021 1.00 72.94 190 THR A CA 1
ATOM 1548 C C . THR A 1 190 ? 13.904 -25.357 -12.689 1.00 72.94 190 THR A C 1
ATOM 1550 O O . THR A 1 190 ? 14.124 -26.508 -12.322 1.00 72.94 190 THR A O 1
ATOM 1553 N N . GLU A 1 191 ? 14.636 -24.764 -13.637 1.00 75.00 191 GLU A N 1
ATOM 1554 C CA . GLU A 1 191 ? 15.775 -25.398 -14.318 1.00 75.00 191 GLU A CA 1
ATOM 1555 C C . GLU A 1 191 ? 16.950 -25.694 -13.364 1.00 75.00 191 GLU A C 1
ATOM 1557 O O . GLU A 1 191 ? 17.670 -26.669 -13.582 1.00 75.00 191 GLU A O 1
ATOM 1562 N N . TYR A 1 192 ? 17.119 -24.922 -12.282 1.00 67.50 192 TYR A N 1
ATOM 1563 C CA . TYR A 1 192 ? 18.139 -25.163 -11.249 1.00 67.50 192 TYR A CA 1
ATOM 1564 C C . TYR A 1 192 ? 17.714 -26.156 -10.149 1.00 67.50 192 TYR A C 1
ATOM 1566 O O . TYR A 1 192 ? 18.536 -26.496 -9.299 1.00 67.50 192 TYR A O 1
ATOM 1574 N N . GLY A 1 193 ? 16.478 -26.671 -10.178 1.00 56.53 193 GLY A N 1
ATOM 1575 C CA . GLY A 1 193 ? 15.998 -27.700 -9.244 1.00 56.53 193 GLY A CA 1
ATOM 1576 C C . GLY A 1 193 ? 15.479 -27.184 -7.896 1.00 56.53 193 GLY A C 1
ATOM 1577 O O . GLY A 1 193 ? 15.210 -27.992 -7.009 1.00 56.53 193 GLY A O 1
ATOM 1578 N N . ASP A 1 194 ? 15.303 -25.869 -7.744 1.00 58.06 194 ASP A N 1
ATOM 1579 C CA . ASP A 1 194 ? 14.668 -25.260 -6.571 1.00 58.06 194 ASP A CA 1
ATOM 1580 C C . ASP A 1 194 ? 13.139 -25.190 -6.787 1.00 58.06 194 ASP A C 1
ATOM 1582 O O . ASP A 1 194 ? 12.624 -24.211 -7.334 1.00 58.06 194 ASP A O 1
ATOM 1586 N N . THR A 1 195 ? 12.402 -26.232 -6.376 1.00 49.66 195 THR A N 1
ATOM 1587 C CA . T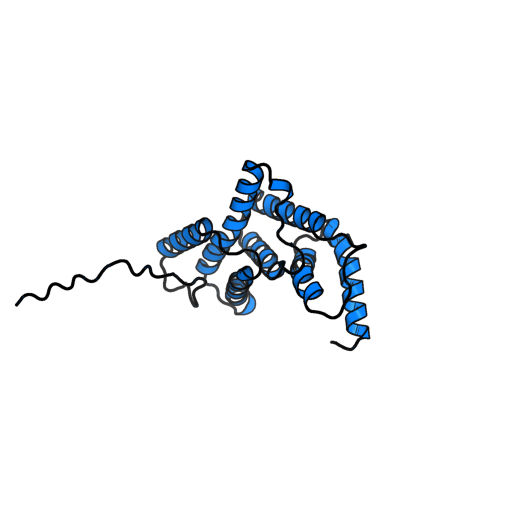HR A 1 195 ? 10.918 -26.273 -6.367 1.00 49.66 195 THR A CA 1
ATOM 1588 C C . THR A 1 195 ? 10.354 -26.671 -5.015 1.00 49.66 195 THR A C 1
ATOM 1590 O O . THR A 1 195 ? 10.813 -27.712 -4.492 1.00 49.66 195 THR A O 1
#